Protein AF-A0A8T3SIV2-F1 (afdb_monomer_lite)

Foldseek 3Di:
DDDDDDDDDDDDDDDDDDDDDDDDDDDDDDPPPDDDDDPDPDDDDQDFDDDPNDGDDDDPDDPPDPDDPPPPPDPWDKDWAWDDQPDDDDPQFDFQKDFPNRTWTWKWDQDPNWTWIWTDDRQWGFADDDFWTDTDPDMITIGTPDDKDWAKLLQLDDDPQFDFGTADPNRTFGWKWDDDDRMITIGTDDPSWGWYHDPTTTDTHSTITTIGD

Structure (mmCIF, N/CA/C/O backbone):
data_AF-A0A8T3SIV2-F1
#
_entry.id   AF-A0A8T3SIV2-F1
#
loop_
_atom_site.group_PDB
_atom_site.id
_atom_site.type_symbol
_atom_site.label_atom_id
_atom_site.label_alt_id
_atom_site.label_comp_id
_atom_site.label_asym_id
_atom_site.label_entity_id
_atom_site.label_seq_id
_atom_site.pdbx_PDB_ins_code
_atom_site.Cartn_x
_atom_site.Cartn_y
_atom_site.Cartn_z
_atom_site.occupancy
_atom_site.B_iso_or_equiv
_atom_site.auth_seq_id
_atom_site.auth_comp_id
_atom_site.auth_asym_id
_atom_site.auth_atom_id
_atom_site.pdbx_PDB_model_num
ATOM 1 N N . MET A 1 1 ? 14.801 17.550 -37.708 1.00 37.19 1 MET A N 1
ATOM 2 C CA . MET A 1 1 ? 15.909 17.622 -36.732 1.00 37.19 1 MET A CA 1
ATOM 3 C C . MET A 1 1 ? 15.519 18.621 -35.653 1.00 37.19 1 MET A C 1
ATOM 5 O O . MET A 1 1 ? 14.834 19.580 -35.973 1.00 37.19 1 MET A O 1
ATOM 9 N N . HIS A 1 2 ? 15.860 18.291 -34.407 1.00 37.81 2 HIS A N 1
ATOM 10 C CA . HIS A 1 2 ? 15.595 18.961 -33.122 1.00 37.81 2 HIS A CA 1
ATOM 11 C C . HIS A 1 2 ? 15.639 20.511 -33.151 1.00 37.81 2 HIS A C 1
ATOM 13 O O . HIS A 1 2 ? 16.340 21.070 -33.978 1.00 37.81 2 HIS A O 1
ATOM 19 N N . HIS A 1 3 ? 14.965 21.301 -32.309 1.00 37.41 3 HIS A N 1
ATOM 20 C CA . HIS A 1 3 ? 14.684 21.194 -30.873 1.00 37.41 3 HIS A CA 1
ATOM 21 C C . HIS A 1 3 ? 13.511 22.131 -30.509 1.00 37.41 3 HIS A C 1
ATOM 23 O O . HIS A 1 3 ? 13.509 23.293 -30.905 1.00 37.41 3 HIS A O 1
ATOM 29 N N . ILE A 1 4 ? 12.568 21.660 -29.688 1.00 42.47 4 ILE A N 1
ATOM 30 C CA . ILE A 1 4 ? 11.616 22.508 -28.952 1.00 42.47 4 ILE A CA 1
ATOM 31 C C . ILE A 1 4 ? 12.249 22.781 -27.585 1.00 42.47 4 ILE A C 1
ATOM 33 O O . ILE A 1 4 ? 12.480 21.838 -26.825 1.00 42.47 4 ILE A O 1
ATOM 37 N N . ASN A 1 5 ? 12.550 24.047 -27.281 1.00 44.59 5 ASN A N 1
ATOM 38 C CA . ASN A 1 5 ? 13.044 24.458 -25.970 1.00 44.59 5 ASN A CA 1
ATOM 39 C C . ASN A 1 5 ? 11.916 25.020 -25.104 1.00 44.59 5 ASN A C 1
ATOM 41 O O . ASN A 1 5 ? 11.138 25.883 -25.503 1.00 44.59 5 ASN A O 1
ATOM 45 N N . LYS A 1 6 ? 11.876 24.456 -23.900 1.00 41.38 6 LYS A N 1
ATOM 46 C CA . LYS A 1 6 ? 10.998 24.714 -22.766 1.00 41.38 6 LYS A CA 1
ATOM 47 C C . LYS A 1 6 ? 11.157 26.152 -22.267 1.00 41.38 6 LYS A C 1
ATOM 49 O O . LYS A 1 6 ? 12.278 26.557 -21.987 1.00 41.38 6 LYS A O 1
ATOM 54 N N . LEU A 1 7 ? 10.053 26.846 -22.002 1.00 34.22 7 LEU A N 1
ATOM 55 C CA . LEU A 1 7 ? 10.015 27.903 -20.991 1.00 34.22 7 LEU A CA 1
ATOM 56 C C . LEU A 1 7 ? 8.719 27.762 -20.184 1.00 34.22 7 LEU A C 1
ATOM 58 O O . LEU A 1 7 ? 7.637 28.119 -20.638 1.00 34.22 7 LEU A O 1
ATOM 62 N N . ALA A 1 8 ? 8.844 27.190 -18.988 1.00 36.25 8 ALA A N 1
ATOM 63 C CA . ALA A 1 8 ? 7.830 27.262 -17.950 1.00 36.25 8 ALA A CA 1
ATOM 64 C C . ALA A 1 8 ? 8.108 28.530 -17.129 1.00 36.25 8 ALA A C 1
ATOM 66 O O . ALA A 1 8 ? 9.144 28.622 -16.472 1.00 36.25 8 ALA A O 1
ATOM 67 N N . LEU A 1 9 ? 7.208 29.513 -17.192 1.00 35.75 9 LEU A N 1
ATOM 68 C CA . LEU A 1 9 ? 7.196 30.637 -16.259 1.00 35.75 9 LEU A CA 1
ATOM 69 C C . LEU A 1 9 ? 6.553 30.169 -14.947 1.00 35.75 9 LEU A C 1
ATOM 71 O O . LEU A 1 9 ? 5.364 29.860 -14.908 1.00 35.75 9 LEU A O 1
ATOM 75 N N . ALA A 1 10 ? 7.340 30.134 -13.873 1.00 35.59 10 ALA A N 1
ATOM 76 C CA . ALA A 1 10 ? 6.836 30.030 -12.511 1.00 35.59 10 ALA A CA 1
ATOM 77 C C . ALA A 1 10 ? 6.479 31.437 -12.007 1.00 35.59 10 ALA A C 1
ATOM 79 O O . ALA A 1 10 ? 7.349 32.295 -11.868 1.00 35.59 10 ALA A O 1
ATOM 80 N N . I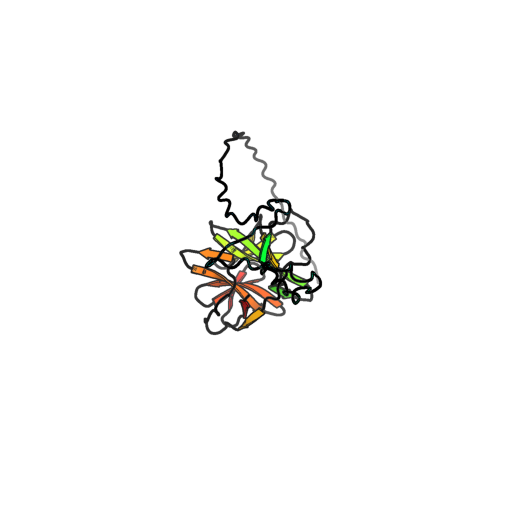LE A 1 11 ? 5.194 31.675 -11.752 1.00 41.06 11 ILE A N 1
ATOM 81 C CA . ILE A 1 11 ? 4.696 32.881 -11.087 1.00 41.06 11 ILE A CA 1
ATOM 82 C C . ILE A 1 11 ? 4.789 32.634 -9.577 1.00 41.06 11 ILE A C 1
ATOM 84 O O . ILE A 1 11 ? 4.090 31.779 -9.037 1.00 41.06 11 ILE A O 1
ATOM 88 N N . PHE A 1 12 ? 5.672 33.370 -8.900 1.00 34.97 12 PHE A N 1
ATOM 89 C CA . PHE A 1 12 ? 5.709 33.456 -7.442 1.00 34.97 12 PHE A CA 1
ATOM 90 C C . PHE A 1 12 ? 4.624 34.431 -6.975 1.00 34.97 12 PHE A C 1
ATOM 92 O O . PHE A 1 12 ? 4.724 35.636 -7.196 1.00 34.97 12 PHE A O 1
ATOM 99 N N . SER A 1 13 ? 3.593 33.914 -6.313 1.00 41.00 13 SER A N 1
ATOM 100 C CA . SER A 1 13 ? 2.609 34.716 -5.585 1.00 41.00 13 SER A CA 1
ATOM 101 C C . SER A 1 13 ? 2.948 34.666 -4.095 1.00 41.00 13 SER A C 1
ATOM 103 O O . SER A 1 13 ? 2.653 33.683 -3.419 1.00 41.00 13 SER A O 1
ATOM 105 N N . LEU A 1 14 ? 3.592 35.718 -3.585 1.00 35.41 14 LEU A N 1
ATOM 106 C CA . LEU A 1 14 ? 3.643 36.004 -2.153 1.00 35.41 14 LEU A CA 1
ATOM 107 C C . LEU A 1 14 ? 2.315 36.640 -1.739 1.00 35.41 14 LEU A C 1
ATOM 109 O O . LEU A 1 14 ? 1.996 37.728 -2.206 1.00 35.41 14 LEU A O 1
ATOM 113 N N . PHE A 1 15 ? 1.599 36.011 -0.811 1.00 37.47 15 PHE A N 1
ATOM 114 C CA . PHE A 1 15 ? 0.742 36.720 0.134 1.00 37.47 15 PHE A CA 1
ATOM 115 C C . PHE A 1 15 ? 0.895 36.077 1.512 1.00 37.47 15 PHE A C 1
ATOM 117 O O . PHE A 1 15 ? 0.713 34.875 1.691 1.00 37.47 15 PHE A O 1
ATOM 124 N N . ALA A 1 16 ? 1.304 36.913 2.462 1.00 35.62 16 ALA A N 1
ATOM 125 C CA . ALA A 1 16 ? 1.382 36.621 3.881 1.00 35.62 16 ALA A CA 1
ATOM 126 C C . ALA A 1 16 ? -0.017 36.479 4.487 1.00 35.62 16 ALA A C 1
ATOM 128 O O . ALA A 1 16 ? -0.946 37.107 3.993 1.00 35.62 16 ALA A O 1
ATOM 129 N N . LEU A 1 17 ? -0.123 35.766 5.612 1.00 37.38 17 LEU A N 1
ATOM 130 C CA . LEU A 1 17 ? -0.975 36.154 6.739 1.00 37.38 17 LEU A CA 1
ATOM 131 C C . LEU A 1 17 ? -0.474 35.469 8.020 1.00 37.38 17 LEU A C 1
ATOM 133 O O . LEU A 1 17 ? -0.439 34.246 8.133 1.00 37.38 17 LEU A O 1
ATOM 137 N N . ASN A 1 18 ? -0.084 36.309 8.978 1.00 34.12 18 ASN A N 1
ATOM 138 C CA . ASN A 1 18 ? 0.064 35.979 10.389 1.00 34.12 18 ASN A CA 1
ATOM 139 C C . ASN A 1 18 ? -1.290 35.557 10.962 1.00 34.12 18 ASN A C 1
ATOM 141 O O . ASN A 1 18 ? -2.249 36.305 10.810 1.00 34.12 18 ASN A O 1
ATOM 145 N N . THR A 1 19 ? -1.339 34.463 11.722 1.00 40.91 19 THR A N 1
ATOM 146 C CA . THR A 1 19 ? -2.178 34.382 12.929 1.00 40.91 19 THR A CA 1
ATOM 147 C C . THR A 1 19 ? -1.524 33.449 13.948 1.00 40.91 19 THR A C 1
ATOM 149 O O . THR A 1 19 ? -1.291 32.270 13.701 1.00 40.91 19 THR A O 1
ATOM 152 N N . SER A 1 20 ? -1.197 34.022 15.100 1.00 38.12 20 SER A N 1
ATOM 153 C CA . SER A 1 20 ? -0.897 33.344 16.356 1.00 38.12 20 SER A CA 1
ATOM 154 C C . SER A 1 20 ? -2.173 32.734 16.932 1.00 38.12 20 SER A C 1
ATOM 156 O O . SER A 1 20 ? -3.150 33.467 17.078 1.00 38.12 20 SER A O 1
ATOM 158 N N . PHE A 1 21 ? -2.156 31.464 17.343 1.00 37.25 21 PHE A N 1
ATOM 159 C CA . PHE A 1 21 ? -3.159 30.936 18.269 1.00 37.25 21 PHE A CA 1
ATOM 160 C C . PHE A 1 21 ? -2.544 29.989 19.298 1.00 37.25 21 PHE A C 1
ATOM 162 O O . PHE A 1 21 ? -1.629 29.223 19.011 1.00 37.25 21 PHE A O 1
ATOM 169 N N . ALA A 1 22 ? -3.056 30.166 20.511 1.00 35.81 22 ALA A N 1
ATOM 170 C CA . ALA A 1 22 ? -2.587 29.690 21.795 1.00 35.81 22 ALA A CA 1
ATOM 171 C C . ALA A 1 22 ? -2.633 28.169 21.982 1.00 35.81 22 ALA A C 1
ATOM 173 O O . ALA A 1 22 ? -3.496 27.475 21.441 1.00 35.81 22 ALA A O 1
ATOM 174 N N . ASP A 1 23 ? -1.736 27.717 22.860 1.00 34.09 23 ASP A N 1
ATOM 175 C CA . ASP A 1 23 ? -1.824 26.473 23.614 1.00 34.09 23 ASP A CA 1
ATOM 176 C C . ASP A 1 23 ? -3.220 26.288 24.214 1.00 34.09 23 ASP A C 1
ATOM 178 O O . ASP A 1 23 ? -3.712 27.137 24.954 1.00 34.09 23 ASP A O 1
ATOM 182 N N . ASN A 1 24 ? -3.824 25.131 23.954 1.00 34.56 24 ASN A N 1
ATOM 183 C CA . ASN A 1 24 ? -4.833 24.556 24.829 1.00 34.56 24 ASN A CA 1
ATOM 184 C C . ASN A 1 24 ? -4.572 23.057 24.930 1.00 34.56 24 ASN A C 1
ATOM 186 O O . ASN A 1 24 ? -4.698 22.309 23.959 1.00 34.56 24 ASN A O 1
ATOM 190 N N . GLY A 1 25 ? -4.160 22.646 26.129 1.00 31.41 25 GLY A N 1
ATOM 191 C CA . GLY A 1 25 ? -3.886 21.264 26.474 1.00 31.41 25 GLY A CA 1
ATOM 192 C C . GLY A 1 25 ? -5.126 20.397 26.309 1.00 31.41 25 GLY A C 1
ATOM 193 O O . GLY A 1 25 ? -6.181 20.675 26.877 1.00 31.41 25 GLY A O 1
ATOM 194 N N . TYR A 1 26 ? -4.972 19.310 25.558 1.00 27.92 26 TYR A N 1
ATOM 195 C CA . TYR A 1 26 ? -5.924 18.212 25.548 1.00 27.92 26 TYR A CA 1
ATOM 196 C C . TYR A 1 26 ? -5.332 17.064 26.363 1.00 27.92 26 TYR A C 1
ATOM 198 O O . TYR A 1 26 ? -4.371 16.409 25.962 1.00 27.92 26 TYR A O 1
ATOM 206 N N . SER A 1 27 ? -5.898 16.872 27.552 1.00 30.86 27 SER A N 1
ATOM 207 C CA . SER A 1 27 ? -5.681 15.711 28.407 1.00 30.86 27 SER A CA 1
ATOM 208 C C . SER A 1 27 ? -6.233 14.471 27.701 1.00 30.86 27 SER A C 1
ATOM 210 O O . SER A 1 27 ? -7.445 14.331 27.548 1.00 30.86 27 SER A O 1
ATOM 212 N N . SER A 1 28 ? -5.356 13.577 27.240 1.00 35.16 28 SER A N 1
ATOM 213 C CA . SER A 1 28 ? -5.747 12.226 26.840 1.00 35.16 28 SER A CA 1
ATOM 214 C C . SER A 1 28 ? -5.528 11.286 28.020 1.00 35.16 28 SER A C 1
ATOM 216 O O . SER A 1 28 ? -4.391 11.007 28.409 1.00 35.16 28 SER A O 1
ATOM 218 N N . SER A 1 29 ? -6.635 10.811 28.579 1.00 34.47 29 SER A N 1
ATOM 219 C CA . SER A 1 29 ? -6.698 9.752 29.575 1.00 34.47 29 SER A CA 1
ATOM 220 C C . SER A 1 29 ? -5.917 8.521 29.110 1.00 34.47 29 SER A C 1
ATOM 222 O O . SER A 1 29 ? -6.198 7.912 28.078 1.00 34.47 29 SER A O 1
ATOM 224 N N . GLN A 1 30 ? -4.912 8.156 29.901 1.00 27.95 30 GLN A N 1
ATOM 225 C CA . GLN A 1 30 ? -4.213 6.889 29.780 1.00 27.95 30 GLN A CA 1
ATOM 226 C C . GLN A 1 30 ? -5.158 5.773 30.236 1.00 27.95 30 GLN A C 1
ATOM 228 O O . GLN A 1 30 ? -5.420 5.620 31.426 1.00 27.95 30 GLN A O 1
ATOM 233 N N . ALA A 1 31 ? -5.661 4.975 29.298 1.00 30.33 31 ALA A N 1
ATOM 234 C CA . ALA A 1 31 ? -6.111 3.627 29.614 1.00 30.33 31 ALA A CA 1
ATOM 235 C C . ALA A 1 31 ? -4.855 2.749 29.715 1.00 30.33 31 ALA A C 1
ATOM 237 O O . ALA A 1 31 ? -4.334 2.260 28.712 1.00 30.33 31 ALA A O 1
ATOM 238 N N . GLN A 1 32 ? -4.315 2.635 30.929 1.00 28.42 32 GLN A N 1
ATOM 239 C CA . GLN A 1 32 ? -3.313 1.632 31.264 1.00 28.42 32 GLN A CA 1
ATOM 240 C C . GLN A 1 32 ? -4.026 0.281 31.375 1.00 28.42 32 GLN A C 1
ATOM 242 O O . GLN A 1 32 ? -4.701 0.015 32.365 1.00 28.42 32 GLN A O 1
ATOM 247 N N . ASP A 1 33 ? -3.891 -0.559 30.350 1.00 26.41 33 ASP A N 1
ATOM 248 C CA . ASP A 1 33 ? -4.168 -1.987 30.482 1.00 26.41 33 ASP A CA 1
ATOM 249 C C . ASP A 1 33 ? -3.005 -2.618 31.258 1.00 26.41 33 ASP A C 1
ATOM 251 O O . ASP A 1 33 ? -1.840 -2.600 30.847 1.00 26.41 33 ASP A O 1
ATOM 255 N N . SER A 1 34 ? -3.327 -3.039 32.472 1.00 32.41 34 SER A N 1
ATOM 256 C CA . SER A 1 34 ? -2.413 -3.456 33.519 1.00 32.41 34 SER A CA 1
ATOM 257 C C . SER A 1 34 ? -2.011 -4.919 33.351 1.00 32.41 34 SER A C 1
ATOM 259 O O . SER A 1 34 ? -2.751 -5.819 33.739 1.00 32.41 34 SER A O 1
ATOM 261 N N . THR A 1 35 ? -0.782 -5.168 32.906 1.00 33.12 35 THR A N 1
ATOM 262 C CA . THR A 1 35 ? -0.067 -6.417 33.220 1.00 33.12 35 THR A CA 1
ATOM 263 C C . THR A 1 35 ? 1.362 -6.104 33.658 1.00 33.12 35 THR A C 1
ATOM 265 O O . THR A 1 35 ? 2.334 -6.499 33.017 1.00 33.12 35 THR A O 1
ATOM 268 N N . ALA A 1 36 ? 1.500 -5.353 34.752 1.00 30.34 36 ALA A N 1
ATOM 269 C CA . ALA A 1 36 ? 2.750 -5.273 35.497 1.00 30.34 36 ALA A CA 1
ATOM 270 C C . ALA A 1 36 ? 2.701 -6.323 36.613 1.00 30.34 36 ALA A C 1
ATOM 272 O O . ALA A 1 36 ? 2.032 -6.148 37.629 1.00 30.34 36 ALA A O 1
ATOM 273 N N . VAL A 1 37 ? 3.387 -7.445 36.395 1.00 36.88 37 VAL A N 1
ATOM 274 C CA . VAL A 1 37 ? 3.660 -8.440 37.436 1.00 36.88 37 VAL A CA 1
ATOM 275 C C . VAL A 1 37 ? 4.607 -7.787 38.442 1.00 36.88 37 VAL A C 1
ATOM 277 O O . VAL A 1 37 ? 5.778 -7.555 38.147 1.00 36.88 37 VAL A O 1
ATOM 280 N N . GLY A 1 38 ? 4.081 -7.430 39.614 1.00 27.88 38 GLY A N 1
ATOM 281 C CA . GLY A 1 38 ? 4.876 -6.940 40.733 1.00 27.88 38 GLY A CA 1
ATOM 282 C C . GLY A 1 38 ? 5.737 -8.065 41.302 1.00 27.88 38 GLY A C 1
ATOM 283 O O . GLY A 1 38 ? 5.217 -9.072 41.779 1.00 27.88 38 GLY A O 1
ATOM 284 N N . TYR A 1 39 ? 7.057 -7.892 41.276 1.00 27.58 39 TYR A N 1
ATOM 285 C CA . TYR A 1 39 ? 7.968 -8.735 42.042 1.00 27.58 39 TYR A CA 1
ATOM 286 C C . TYR A 1 39 ? 7.896 -8.313 43.512 1.00 27.58 39 TYR A C 1
ATOM 288 O O . TYR A 1 39 ? 8.560 -7.371 43.938 1.00 27.58 39 TYR A O 1
ATOM 296 N N . TYR A 1 40 ? 7.065 -9.000 44.296 1.00 29.72 40 TYR A N 1
ATOM 297 C CA . TYR A 1 40 ? 7.182 -8.963 45.749 1.00 29.72 40 TYR A CA 1
ATOM 298 C C . TYR A 1 40 ? 8.390 -9.805 46.158 1.00 29.72 40 TYR A C 1
ATOM 300 O O . TYR A 1 40 ? 8.353 -11.033 46.108 1.00 29.72 40 TYR A O 1
ATOM 308 N N . SER A 1 41 ? 9.451 -9.148 46.610 1.00 39.97 41 SER A N 1
ATOM 309 C CA . SER A 1 41 ? 10.500 -9.792 47.395 1.00 39.97 41 SER A CA 1
ATOM 310 C C . SER A 1 41 ? 9.903 -10.200 48.747 1.00 39.97 41 SER A C 1
ATOM 312 O O . SER A 1 41 ? 9.728 -9.361 49.629 1.00 39.97 41 SER A O 1
ATOM 314 N N . ARG A 1 42 ? 9.552 -11.479 48.923 1.00 36.84 42 ARG A N 1
ATOM 315 C CA . ARG A 1 42 ? 9.232 -12.054 50.239 1.00 36.84 42 ARG A CA 1
ATOM 316 C C . ARG A 1 42 ? 10.294 -13.082 50.600 1.00 36.84 42 ARG A C 1
ATOM 318 O O . ARG A 1 42 ? 10.479 -14.063 49.891 1.00 36.84 42 ARG A O 1
ATOM 325 N N . GLY A 1 43 ? 10.998 -12.803 51.695 1.00 35.03 43 GLY A N 1
ATOM 326 C CA . GLY A 1 43 ? 11.987 -13.694 52.283 1.00 35.03 43 GLY A CA 1
ATOM 327 C C . GLY A 1 43 ? 11.387 -15.038 52.693 1.00 35.03 43 GLY A C 1
ATOM 328 O O . GLY A 1 43 ? 10.198 -15.141 53.001 1.00 35.03 43 GLY A O 1
ATOM 329 N N . SER A 1 44 ? 12.241 -16.058 52.683 1.00 40.34 44 SER A N 1
ATOM 330 C CA . SER A 1 44 ? 11.934 -17.418 53.106 1.00 40.34 44 SER A CA 1
ATOM 331 C C . SER A 1 44 ? 11.435 -17.451 54.548 1.00 40.34 44 SER A C 1
ATOM 333 O O . SER A 1 44 ? 12.213 -17.308 55.488 1.00 40.34 44 SER A O 1
ATOM 335 N N . SER A 1 45 ? 10.145 -17.709 54.730 1.00 38.44 45 SER A N 1
ATOM 336 C CA . SER A 1 45 ? 9.638 -18.339 55.942 1.00 38.44 45 SER A CA 1
ATOM 337 C C . SER A 1 45 ? 9.026 -19.680 55.553 1.00 38.44 45 SER A C 1
ATOM 339 O O . SER A 1 45 ? 8.194 -19.767 54.650 1.00 38.44 45 SER A O 1
ATOM 341 N N . ASN A 1 46 ? 9.496 -20.746 56.201 1.00 40.78 46 ASN A N 1
ATOM 342 C CA . ASN A 1 46 ? 8.971 -22.095 56.022 1.00 40.78 46 ASN A CA 1
ATOM 343 C C . ASN A 1 46 ? 7.486 -22.095 56.402 1.00 40.78 46 ASN A C 1
ATOM 345 O O . ASN A 1 46 ? 7.145 -21.986 57.581 1.00 40.78 46 ASN A O 1
ATOM 349 N N . GLN A 1 47 ? 6.597 -22.202 55.415 1.00 43.38 47 GLN A N 1
ATOM 350 C CA . GLN A 1 47 ? 5.174 -22.379 55.675 1.00 43.38 47 GLN A CA 1
ATOM 351 C C . GLN A 1 47 ? 4.909 -23.855 55.961 1.00 43.38 47 GLN A C 1
ATOM 353 O O . GLN A 1 47 ? 5.074 -24.711 55.097 1.00 43.38 47 GLN A O 1
ATOM 358 N N . SER A 1 48 ? 4.516 -24.146 57.199 1.00 47.38 48 SER A N 1
ATOM 359 C CA . SER A 1 48 ? 3.974 -25.448 57.586 1.00 47.38 48 SER A CA 1
ATOM 360 C C . SER A 1 48 ? 2.456 -25.376 57.432 1.00 47.38 48 SER A C 1
ATOM 362 O O . SER A 1 48 ? 1.827 -24.551 58.090 1.00 47.38 48 SER A O 1
ATOM 364 N N . ALA A 1 49 ? 1.869 -26.202 56.567 1.00 48.97 49 ALA A N 1
ATOM 365 C CA . ALA A 1 49 ? 0.419 -26.336 56.446 1.00 48.97 49 ALA A CA 1
ATOM 366 C C . ALA A 1 49 ? -0.012 -27.701 56.996 1.00 48.97 49 ALA A C 1
ATOM 368 O O . ALA A 1 49 ? 0.497 -28.737 56.569 1.00 48.97 49 ALA A O 1
ATOM 369 N N . THR A 1 50 ? -0.939 -27.701 57.953 1.00 42.16 50 THR A N 1
ATOM 370 C CA . THR A 1 50 ? -1.511 -28.910 58.556 1.00 42.16 50 THR A CA 1
ATOM 371 C C . THR A 1 50 ? -2.799 -29.274 57.825 1.00 42.16 50 THR A C 1
ATOM 373 O O . THR A 1 50 ? -3.770 -28.523 57.875 1.00 42.16 50 THR A O 1
ATOM 376 N N . VAL A 1 51 ? -2.838 -30.443 57.183 1.00 47.59 51 VAL A N 1
ATOM 377 C CA . VAL A 1 51 ? -4.081 -31.050 56.683 1.00 47.59 51 VAL A CA 1
ATOM 378 C C . VAL A 1 51 ? -4.258 -32.381 57.411 1.00 47.59 51 VAL A C 1
ATOM 380 O O . VAL A 1 51 ? -3.377 -33.233 57.371 1.00 47.59 51 VAL A O 1
ATOM 383 N N . ASN A 1 52 ? -5.372 -32.534 58.133 1.00 43.34 52 ASN A N 1
ATOM 384 C CA . ASN A 1 52 ? -5.739 -33.737 58.898 1.00 43.34 52 ASN A CA 1
ATOM 385 C C . ASN A 1 52 ? -4.677 -34.238 59.898 1.00 43.34 52 ASN A C 1
ATOM 387 O O . ASN A 1 52 ? -4.394 -35.429 59.976 1.00 43.34 52 ASN A O 1
ATOM 391 N N . GLY A 1 53 ? -4.087 -33.330 60.683 1.00 52.72 53 GLY A N 1
ATOM 392 C CA . GLY A 1 53 ? -3.274 -33.704 61.850 1.00 52.72 53 GLY A CA 1
ATOM 393 C C . GLY A 1 53 ? -1.943 -34.403 61.549 1.00 52.72 53 GLY A C 1
ATOM 394 O O . GLY A 1 53 ? -1.284 -34.852 62.482 1.00 52.72 53 GLY A O 1
ATOM 395 N N . GLN A 1 54 ? -1.512 -34.471 60.286 1.00 41.56 54 GLN A N 1
ATOM 396 C CA . GLN A 1 54 ? -0.192 -34.976 59.915 1.00 41.56 54 GLN A CA 1
ATOM 397 C C . GLN A 1 54 ? 0.686 -33.834 59.398 1.00 41.56 54 GLN A C 1
ATOM 399 O O . GLN A 1 54 ? 0.324 -33.109 58.472 1.00 41.56 54 GLN A O 1
ATOM 404 N N . GLN A 1 55 ? 1.850 -33.659 60.023 1.00 41.16 55 GLN A N 1
ATOM 405 C CA . GLN A 1 55 ? 2.844 -32.664 59.636 1.00 41.16 55 GLN A CA 1
ATOM 406 C C . GLN A 1 55 ? 3.613 -33.199 58.417 1.00 41.16 55 GLN A C 1
ATOM 408 O O . GLN A 1 55 ? 4.523 -34.009 58.563 1.00 41.16 55 GLN A O 1
ATOM 413 N N . GLN A 1 56 ? 3.218 -32.800 57.205 1.00 44.84 56 GLN A N 1
ATOM 414 C CA . GLN A 1 56 ? 3.958 -33.138 55.986 1.00 44.84 56 GLN A CA 1
ATOM 415 C C . GLN A 1 56 ? 5.012 -32.065 55.705 1.00 44.84 56 GLN A C 1
ATOM 417 O O . GLN A 1 56 ? 4.700 -30.888 55.522 1.00 44.84 56 GLN A O 1
ATOM 422 N N . THR A 1 57 ? 6.280 -32.469 55.694 1.00 43.88 57 THR A N 1
ATOM 423 C CA . THR A 1 57 ? 7.402 -31.620 55.295 1.00 43.88 57 THR A CA 1
ATOM 424 C C . THR A 1 57 ? 7.491 -31.592 53.769 1.00 43.88 57 THR A C 1
ATOM 426 O O . THR A 1 57 ? 7.792 -32.595 53.127 1.00 43.88 57 THR A O 1
ATOM 429 N N . PHE A 1 58 ? 7.234 -30.435 53.159 1.00 53.19 58 PHE A N 1
ATOM 430 C CA . PHE A 1 58 ? 7.481 -30.240 51.730 1.00 53.19 58 PHE A CA 1
ATOM 431 C C . PHE A 1 58 ? 8.977 -29.990 51.525 1.00 53.19 58 PHE A C 1
ATOM 433 O O . PHE A 1 58 ? 9.478 -28.898 51.791 1.00 53.19 58 PHE A O 1
ATOM 440 N N . SER A 1 59 ? 9.718 -31.013 51.095 1.00 50.94 59 SER A N 1
ATOM 441 C CA . SER A 1 59 ? 11.102 -30.828 50.655 1.00 50.94 59 SER A CA 1
ATOM 442 C C . SER A 1 59 ? 11.120 -29.914 49.429 1.00 50.94 59 SER A C 1
ATOM 444 O O . SER A 1 59 ? 10.426 -30.178 48.447 1.00 50.94 59 SER A O 1
ATOM 446 N N . ALA A 1 60 ? 11.906 -28.837 49.485 1.00 53.91 60 ALA A N 1
ATOM 447 C CA . ALA A 1 60 ? 12.135 -27.960 48.344 1.00 53.91 60 ALA A CA 1
ATOM 448 C C . ALA A 1 60 ? 12.616 -28.797 47.147 1.00 53.91 60 ALA A C 1
ATOM 450 O O . ALA A 1 60 ? 13.612 -29.515 47.244 1.00 53.91 60 ALA A O 1
ATOM 451 N N . MET A 1 61 ? 11.889 -28.734 46.028 1.00 53.97 61 MET A N 1
ATOM 452 C CA . MET A 1 61 ? 12.320 -29.377 44.791 1.00 53.97 61 MET A CA 1
ATOM 453 C C . MET A 1 61 ? 13.668 -28.787 44.361 1.00 53.97 61 MET A C 1
ATOM 455 O O . MET A 1 61 ? 13.853 -27.571 44.332 1.00 53.97 61 MET A O 1
ATOM 459 N N . ASN A 1 62 ? 14.610 -29.679 44.058 1.00 50.94 62 ASN A N 1
ATOM 460 C CA . ASN A 1 62 ? 15.966 -29.374 43.620 1.00 50.94 62 ASN A CA 1
ATOM 461 C C . ASN A 1 62 ? 15.954 -28.401 42.421 1.00 50.94 62 ASN A C 1
ATOM 463 O O . ASN A 1 62 ? 15.252 -28.633 41.437 1.00 50.94 62 ASN A O 1
ATOM 467 N N . SER A 1 63 ? 16.749 -27.332 42.486 1.00 54.06 63 SER A N 1
ATOM 468 C CA . SER A 1 63 ? 16.736 -26.178 41.571 1.00 54.06 63 SER A CA 1
ATOM 469 C C . SER A 1 63 ? 17.296 -26.441 40.164 1.00 54.06 63 SER A C 1
ATOM 471 O O . SER A 1 63 ? 17.614 -25.496 39.449 1.00 54.06 63 SER A O 1
ATOM 473 N N . ASN A 1 64 ? 17.443 -27.701 39.751 1.00 50.25 64 ASN A N 1
ATOM 474 C CA . ASN A 1 64 ? 18.129 -28.072 38.508 1.00 50.25 64 ASN A CA 1
ATOM 475 C C . ASN A 1 64 ? 17.191 -28.435 37.349 1.00 50.25 64 ASN A C 1
ATOM 477 O O . ASN A 1 64 ? 17.649 -28.937 36.326 1.00 50.25 64 ASN A O 1
ATOM 481 N N . TYR A 1 65 ? 15.891 -28.154 37.464 1.00 46.44 65 TYR A N 1
ATOM 482 C CA . TYR A 1 65 ? 14.987 -28.240 36.320 1.00 46.44 65 TYR A CA 1
ATOM 483 C C . TYR A 1 65 ? 14.907 -26.872 35.638 1.00 46.44 65 TYR A C 1
ATOM 485 O O . TYR A 1 65 ? 14.081 -26.030 35.989 1.00 46.44 65 TYR A O 1
ATOM 493 N N . ALA A 1 66 ? 15.795 -26.632 34.669 1.00 54.34 66 ALA A N 1
ATOM 494 C CA . ALA A 1 66 ? 15.574 -25.553 33.716 1.00 54.34 66 ALA A CA 1
ATOM 495 C C . ALA A 1 66 ? 14.265 -25.877 32.971 1.00 54.34 66 ALA A C 1
ATOM 497 O O . ALA A 1 66 ? 14.170 -26.958 32.379 1.00 54.34 66 ALA A O 1
ATOM 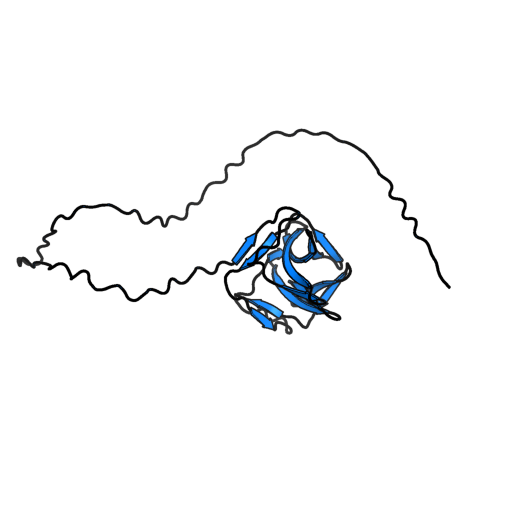498 N N . PRO A 1 67 ? 13.232 -25.017 33.029 1.00 53.22 67 PRO A N 1
ATOM 499 C CA . PRO A 1 67 ? 11.994 -25.283 32.314 1.00 53.22 67 PRO A CA 1
ATOM 500 C C . PRO A 1 67 ? 12.309 -25.439 30.820 1.00 53.22 67 PRO A C 1
ATOM 502 O O . PRO A 1 67 ? 13.213 -24.757 30.322 1.00 53.22 67 PRO A O 1
ATOM 505 N N . PRO A 1 68 ? 11.594 -26.321 30.093 1.00 55.38 68 PRO A N 1
ATOM 506 C CA . PRO A 1 68 ? 11.769 -26.443 28.652 1.00 55.38 68 PRO A CA 1
ATOM 507 C C . PRO A 1 68 ? 11.658 -25.044 28.059 1.00 55.38 68 PRO A C 1
ATOM 509 O O . PRO A 1 68 ? 10.730 -24.318 28.416 1.00 55.38 68 PRO A O 1
ATOM 512 N N . HIS A 1 69 ? 12.627 -24.651 27.226 1.00 51.47 69 HIS A N 1
ATOM 513 C CA . HIS A 1 69 ? 12.651 -23.345 26.578 1.00 51.47 69 HIS A CA 1
ATOM 514 C C . HIS A 1 69 ? 11.266 -23.048 26.004 1.00 51.47 69 HIS A C 1
ATOM 516 O O . HIS A 1 69 ? 10.891 -23.561 24.948 1.00 51.47 69 HIS A O 1
ATOM 522 N N . VAL A 1 70 ? 10.494 -22.225 26.715 1.00 52.12 70 VAL A N 1
ATOM 523 C CA . VAL A 1 70 ? 9.282 -21.634 26.177 1.00 52.12 70 VAL A CA 1
ATOM 524 C C . VAL A 1 70 ? 9.799 -20.789 25.031 1.00 52.12 70 VAL A C 1
ATOM 526 O O . VAL A 1 70 ? 10.434 -19.758 25.253 1.00 52.12 70 VAL A O 1
ATOM 529 N N . THR A 1 71 ? 9.615 -21.266 23.803 1.00 49.75 71 THR A N 1
ATOM 530 C CA . THR A 1 71 ? 9.814 -20.447 22.616 1.00 49.75 71 THR A CA 1
ATOM 531 C C . THR A 1 71 ? 8.893 -19.254 22.802 1.00 49.75 71 THR A C 1
ATOM 533 O O . THR A 1 71 ? 7.672 -19.368 22.684 1.00 49.75 71 THR A O 1
ATOM 536 N N . GLN A 1 72 ? 9.462 -18.122 23.223 1.00 50.16 72 GLN A N 1
ATOM 537 C CA . GLN A 1 72 ? 8.707 -16.895 23.394 1.00 50.16 72 GLN A CA 1
ATOM 538 C C . GLN A 1 72 ? 8.068 -16.615 22.042 1.00 50.16 72 GLN A C 1
ATOM 540 O O . GLN A 1 72 ? 8.763 -16.318 21.070 1.00 50.16 72 GLN A O 1
ATOM 545 N N . ARG A 1 73 ? 6.743 -16.763 21.943 1.00 53.91 73 ARG A N 1
ATOM 546 C CA . ARG A 1 73 ? 6.036 -16.315 20.751 1.00 53.91 73 ARG A CA 1
ATOM 547 C C . ARG A 1 73 ? 6.238 -14.812 20.702 1.00 53.91 73 ARG A C 1
ATOM 549 O O . ARG A 1 73 ? 5.609 -14.083 21.466 1.00 53.91 73 ARG A O 1
ATOM 556 N N . HIS A 1 74 ? 7.143 -14.355 19.844 1.00 54.22 74 HIS A N 1
ATOM 557 C CA . HIS A 1 74 ? 7.304 -12.933 19.606 1.00 54.22 74 HIS A CA 1
ATOM 558 C C . HIS A 1 74 ? 5.934 -12.395 19.175 1.00 54.22 74 HIS A C 1
ATOM 560 O O . HIS A 1 74 ? 5.355 -12.927 18.217 1.00 54.22 74 HIS A O 1
ATOM 566 N N . PRO A 1 75 ? 5.371 -11.394 19.876 1.00 62.62 75 PRO A N 1
ATOM 567 C CA . PRO A 1 75 ? 4.133 -10.779 19.436 1.00 62.62 75 PRO A CA 1
ATOM 568 C C . PRO A 1 75 ? 4.342 -10.284 18.009 1.00 62.62 75 PRO A C 1
ATOM 570 O O . PRO A 1 75 ? 5.385 -9.713 17.685 1.00 62.62 75 PRO A O 1
ATOM 573 N N . VAL A 1 76 ? 3.369 -10.557 17.138 1.00 67.69 76 VAL A N 1
ATOM 574 C CA . VAL A 1 76 ? 3.457 -10.128 15.744 1.00 67.69 76 VAL A CA 1
ATOM 575 C C . VAL A 1 76 ? 3.552 -8.608 15.715 1.00 67.69 76 VAL A C 1
ATOM 577 O O . VAL A 1 76 ? 2.601 -7.915 16.075 1.00 67.69 76 VAL A O 1
ATOM 580 N N . TYR A 1 77 ? 4.711 -8.108 15.305 1.00 89.00 77 TYR A N 1
ATOM 581 C CA . TYR A 1 77 ? 5.058 -6.703 15.296 1.00 89.00 77 TYR A CA 1
ATOM 582 C C . TYR A 1 77 ? 4.803 -6.138 13.905 1.00 89.00 77 TYR A C 1
ATOM 584 O O . TYR A 1 77 ? 5.696 -6.127 13.057 1.00 89.00 77 TYR A O 1
ATOM 592 N N . ILE A 1 78 ? 3.572 -5.680 13.691 1.00 94.69 78 ILE A N 1
ATOM 593 C CA . ILE A 1 78 ? 3.162 -4.905 12.519 1.00 94.69 78 ILE A CA 1
ATOM 594 C C . ILE A 1 78 ? 2.746 -3.529 13.023 1.00 94.69 78 ILE A C 1
ATOM 596 O O . ILE A 1 78 ? 1.884 -3.436 13.899 1.00 94.69 78 ILE A O 1
ATOM 600 N N . LYS A 1 79 ? 3.343 -2.461 12.490 1.00 96.25 79 LYS A N 1
ATOM 601 C CA . LYS A 1 79 ? 2.974 -1.092 12.869 1.00 96.25 79 LYS A CA 1
ATOM 602 C C . LYS A 1 79 ? 3.062 -0.118 11.707 1.00 96.25 79 LYS A C 1
ATOM 604 O O . LYS A 1 79 ? 3.839 -0.305 10.778 1.00 96.25 79 LYS A O 1
ATOM 609 N N . TRP A 1 80 ? 2.322 0.972 11.835 1.00 98.00 80 TRP A N 1
ATOM 610 C CA . TRP A 1 80 ? 2.477 2.156 11.002 1.00 98.00 80 TRP A CA 1
ATOM 611 C C . TRP A 1 80 ? 3.417 3.139 11.694 1.00 98.00 80 TRP A C 1
ATOM 613 O O . TRP A 1 80 ? 3.220 3.449 12.870 1.00 98.00 80 TRP A O 1
ATOM 623 N N . ALA A 1 81 ? 4.440 3.615 10.988 1.00 96.94 81 ALA A N 1
ATOM 624 C CA . ALA A 1 81 ? 5.408 4.571 11.518 1.00 96.94 81 ALA A CA 1
ATOM 625 C C . ALA A 1 81 ? 5.446 5.835 10.658 1.00 96.94 81 ALA A C 1
ATOM 627 O O . ALA A 1 81 ? 5.632 5.750 9.445 1.00 96.94 81 ALA A O 1
ATOM 628 N N . THR A 1 82 ? 5.292 7.000 11.285 1.00 96.62 82 THR A N 1
ATOM 629 C CA . THR A 1 82 ? 5.548 8.290 10.635 1.00 96.62 82 THR A CA 1
ATOM 630 C C . THR A 1 82 ? 7.051 8.447 10.432 1.00 96.62 82 THR A C 1
ATOM 632 O O . THR A 1 82 ? 7.816 8.262 11.380 1.00 96.62 82 THR A O 1
ATOM 635 N N . LEU A 1 83 ? 7.474 8.782 9.213 1.00 88.88 83 LE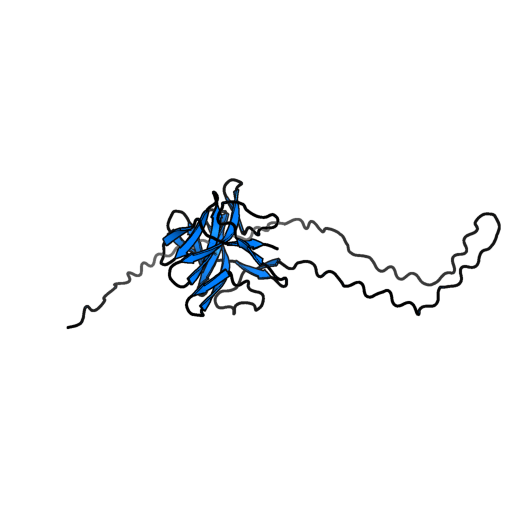U A N 1
ATOM 636 C CA . LEU A 1 83 ? 8.872 9.087 8.913 1.00 88.88 83 LEU A CA 1
ATOM 637 C C . LEU A 1 83 ? 9.054 10.605 8.792 1.00 88.88 83 LEU A C 1
ATOM 639 O O . LEU A 1 83 ? 8.250 11.248 8.113 1.00 88.88 83 LEU A O 1
ATOM 643 N N . PRO A 1 84 ? 10.093 11.193 9.410 1.00 84.88 84 PRO A N 1
ATOM 644 C CA . PRO A 1 84 ? 10.497 12.556 9.097 1.00 84.88 84 PRO A CA 1
ATOM 645 C C . PRO A 1 84 ? 10.910 12.677 7.627 1.00 84.88 84 PRO A C 1
ATOM 647 O O . PRO A 1 84 ? 11.427 11.725 7.031 1.00 84.88 84 PRO A O 1
ATOM 650 N N . THR A 1 85 ? 10.736 13.863 7.047 1.00 79.50 85 THR A N 1
ATOM 651 C CA . THR A 1 85 ? 11.189 14.160 5.683 1.00 79.50 85 THR A CA 1
ATOM 652 C C . THR A 1 85 ? 12.677 13.818 5.534 1.00 79.50 85 THR A C 1
ATOM 654 O O . THR A 1 85 ? 13.471 14.119 6.420 1.00 79.50 85 THR A O 1
ATOM 657 N N . HIS A 1 86 ? 13.051 13.170 4.427 1.00 81.25 86 HIS A N 1
ATOM 658 C CA . HIS A 1 86 ? 14.425 12.731 4.118 1.00 81.25 86 HIS A CA 1
ATOM 659 C C . HIS A 1 86 ? 15.042 11.683 5.062 1.00 81.25 86 HIS A C 1
ATOM 661 O O . HIS A 1 86 ? 16.232 11.395 4.947 1.00 81.25 86 HIS A O 1
ATOM 667 N N . SER A 1 87 ? 14.267 11.072 5.963 1.00 87.56 87 SER A N 1
ATOM 668 C CA . SER A 1 87 ? 14.780 9.948 6.755 1.00 87.56 87 SER A CA 1
ATOM 669 C C . SER A 1 87 ? 15.016 8.711 5.883 1.00 87.56 87 SER A C 1
ATOM 671 O O . SER A 1 87 ? 14.221 8.449 4.975 1.00 87.56 87 SER A O 1
ATOM 673 N N . PRO A 1 88 ? 16.065 7.915 6.164 1.00 93.00 88 PRO A N 1
ATOM 674 C CA . PRO A 1 88 ? 16.258 6.639 5.490 1.00 93.00 88 PRO A CA 1
ATOM 675 C C . PRO A 1 88 ? 15.073 5.707 5.763 1.00 93.00 88 PRO A C 1
ATOM 677 O O . PRO A 1 88 ? 14.479 5.724 6.846 1.00 93.00 88 PRO A O 1
ATOM 680 N N . ILE A 1 89 ? 14.742 4.867 4.782 1.00 95.19 89 ILE A N 1
ATOM 681 C CA . ILE A 1 89 ? 13.677 3.875 4.931 1.00 95.19 89 ILE A CA 1
ATOM 682 C C . ILE A 1 89 ? 14.120 2.812 5.949 1.00 95.19 89 ILE A C 1
ATOM 684 O O . ILE A 1 89 ? 15.193 2.228 5.778 1.00 95.19 89 ILE A O 1
ATOM 688 N N . PRO A 1 90 ? 13.332 2.536 7.008 1.00 95.31 90 PRO A N 1
ATOM 689 C CA . PRO A 1 90 ? 13.697 1.521 7.989 1.00 95.31 90 PRO A CA 1
ATOM 690 C C . PRO A 1 90 ? 13.836 0.130 7.348 1.00 95.31 90 PRO A C 1
ATOM 692 O O . PRO A 1 90 ? 12.991 -0.232 6.530 1.00 95.31 90 PRO A O 1
ATOM 695 N N . PRO A 1 91 ? 14.796 -0.712 7.779 1.00 95.31 91 PRO A N 1
ATOM 696 C CA . PRO A 1 91 ? 14.963 -2.068 7.241 1.00 95.31 91 PRO A CA 1
ATOM 697 C C . PRO A 1 91 ? 13.731 -2.974 7.387 1.00 95.31 91 PRO A C 1
ATOM 699 O O . PRO A 1 91 ? 13.611 -3.968 6.685 1.00 95.31 91 PRO A O 1
ATOM 702 N N . GLN A 1 92 ? 12.818 -2.654 8.312 1.00 96.44 92 GLN A N 1
ATOM 703 C CA . GLN A 1 92 ? 11.567 -3.396 8.508 1.00 96.44 92 GLN A CA 1
ATOM 704 C C . GLN A 1 92 ? 10.422 -2.929 7.595 1.00 96.44 92 GLN A C 1
ATOM 706 O O . GLN A 1 92 ? 9.294 -3.394 7.767 1.00 96.44 92 GLN A O 1
ATOM 711 N N . ALA A 1 93 ? 10.656 -1.965 6.701 1.00 97.56 93 ALA A N 1
ATOM 712 C CA . ALA A 1 93 ? 9.628 -1.465 5.800 1.00 97.56 93 ALA A CA 1
ATOM 713 C C . ALA A 1 93 ? 9.182 -2.557 4.827 1.00 97.56 93 ALA A C 1
ATOM 715 O O . ALA A 1 93 ? 9.998 -3.230 4.198 1.00 97.56 93 ALA A O 1
ATOM 716 N N . VAL A 1 94 ? 7.869 -2.730 4.708 1.00 98.38 94 VAL A N 1
ATOM 717 C CA . VAL A 1 94 ? 7.296 -3.777 3.864 1.00 98.38 94 VAL A CA 1
ATOM 718 C C . VAL A 1 94 ? 7.327 -3.328 2.407 1.00 98.38 94 VAL A C 1
ATOM 720 O O . VAL A 1 94 ? 6.755 -2.291 2.058 1.00 98.38 94 VAL A O 1
ATOM 723 N N . VAL A 1 95 ? 7.979 -4.124 1.560 1.00 98.38 95 VAL A N 1
ATOM 724 C CA . VAL A 1 95 ? 7.966 -3.948 0.104 1.00 98.38 95 VAL A CA 1
ATOM 725 C C . VAL A 1 95 ? 6.592 -4.360 -0.431 1.00 98.38 95 VAL A C 1
ATOM 727 O O . VAL A 1 95 ? 6.118 -5.471 -0.196 1.00 98.38 95 VAL A O 1
ATOM 730 N N . GLY A 1 96 ? 5.942 -3.418 -1.106 1.00 98.31 96 GLY A N 1
ATOM 731 C CA . GLY A 1 96 ? 4.626 -3.527 -1.732 1.00 98.31 96 GLY A CA 1
ATOM 732 C C . GLY A 1 96 ? 4.650 -3.864 -3.220 1.00 98.31 96 GLY A C 1
ATOM 733 O O . GLY A 1 96 ? 3.595 -4.020 -3.823 1.00 98.31 96 GLY A O 1
ATOM 734 N N . GLY A 1 97 ? 5.836 -3.890 -3.817 1.00 97.94 97 GLY A N 1
ATOM 735 C CA . GLY A 1 97 ? 6.040 -4.109 -5.238 1.00 97.94 97 GLY A CA 1
ATOM 736 C C . GLY A 1 97 ? 7.370 -3.521 -5.694 1.00 97.94 97 GLY A C 1
ATOM 737 O O . GLY A 1 97 ? 8.149 -3.018 -4.881 1.00 97.94 97 GLY A O 1
ATOM 738 N N . GLU A 1 98 ? 7.624 -3.581 -6.991 1.00 98.00 98 GLU A N 1
ATOM 739 C CA . GLU A 1 98 ? 8.857 -3.102 -7.601 1.00 98.00 98 GLU A CA 1
ATOM 740 C C . GLU A 1 98 ? 8.640 -2.729 -9.068 1.00 98.00 98 GLU A C 1
ATOM 742 O O . GLU A 1 98 ? 7.774 -3.286 -9.746 1.00 98.00 98 GLU A O 1
ATOM 747 N N . GLU A 1 99 ? 9.451 -1.800 -9.561 1.00 96.75 99 GLU A N 1
ATOM 748 C CA . GLU A 1 99 ? 9.575 -1.476 -10.982 1.00 96.75 99 GLU A CA 1
ATOM 749 C C . GLU A 1 99 ? 11.055 -1.240 -11.291 1.00 96.75 99 GLU A C 1
ATOM 751 O O . GLU A 1 99 ? 11.702 -0.437 -10.625 1.00 96.75 99 GLU A O 1
ATOM 756 N N . ALA A 1 100 ? 11.610 -1.939 -12.285 1.00 95.06 100 ALA A N 1
ATOM 757 C CA . ALA A 1 100 ? 13.005 -1.771 -12.717 1.00 95.06 100 ALA A CA 1
ATOM 758 C C . ALA A 1 100 ? 14.042 -1.806 -11.563 1.00 95.06 100 ALA A C 1
ATOM 760 O O . ALA A 1 100 ? 14.947 -0.975 -11.501 1.00 95.06 100 ALA A O 1
ATOM 761 N N . ASN A 1 101 ? 13.913 -2.778 -10.648 1.00 94.50 101 ASN A N 1
ATOM 762 C CA . ASN A 1 101 ? 14.725 -2.938 -9.426 1.00 94.50 101 ASN A CA 1
ATOM 763 C C . ASN A 1 101 ? 14.569 -1.818 -8.379 1.00 94.50 101 ASN A C 1
ATOM 765 O O . ASN A 1 101 ? 15.314 -1.782 -7.397 1.00 94.50 101 ASN A O 1
ATOM 769 N N . TYR A 1 102 ? 13.616 -0.904 -8.559 1.00 95.44 102 TYR A N 1
ATOM 770 C CA . TYR A 1 102 ? 13.251 0.082 -7.553 1.00 95.44 102 TYR A CA 1
ATOM 771 C C . TYR A 1 102 ? 12.103 -0.458 -6.686 1.00 95.44 102 TYR A C 1
ATOM 773 O O . TYR A 1 102 ? 10.999 -0.656 -7.205 1.00 95.44 102 TYR A O 1
ATOM 781 N N . PRO A 1 103 ? 12.316 -0.694 -5.377 1.00 97.69 103 PRO A N 1
ATOM 782 C CA . PRO A 1 103 ? 11.265 -1.190 -4.502 1.00 97.69 103 PRO A CA 1
ATOM 783 C C . PRO A 1 103 ? 10.280 -0.075 -4.141 1.00 97.69 103 PRO A C 1
ATOM 785 O O . PRO A 1 103 ? 10.664 1.013 -3.707 1.00 97.69 103 PRO A O 1
ATOM 788 N N . TYR A 1 104 ? 8.991 -0.383 -4.223 1.00 98.31 104 TYR A N 1
ATOM 789 C CA . TYR A 1 104 ? 7.938 0.452 -3.664 1.00 98.31 104 TYR A CA 1
ATOM 790 C C . TYR A 1 104 ? 7.564 -0.048 -2.279 1.00 98.31 104 TYR A C 1
ATOM 792 O O . TYR A 1 104 ? 7.087 -1.168 -2.124 1.00 98.31 104 TYR A O 1
ATOM 800 N N . TYR A 1 105 ? 7.731 0.790 -1.260 1.00 98.62 105 TYR A N 1
ATOM 801 C CA . TYR A 1 105 ? 7.298 0.460 0.097 1.00 98.62 105 TYR A CA 1
ATOM 802 C C . TYR A 1 105 ? 5.829 0.803 0.310 1.00 98.62 105 TYR A C 1
ATOM 804 O O . TYR A 1 105 ? 5.315 1.783 -0.237 1.00 98.62 105 TYR A O 1
ATOM 812 N N . ILE A 1 106 ? 5.161 0.018 1.152 1.00 98.75 106 ILE A N 1
ATOM 813 C CA . ILE A 1 106 ? 3.775 0.275 1.530 1.00 98.75 106 ILE A CA 1
ATOM 814 C C . ILE A 1 106 ? 3.732 1.479 2.461 1.00 98.75 106 ILE A C 1
ATOM 816 O O . ILE A 1 106 ? 4.296 1.469 3.560 1.00 98.75 106 ILE A O 1
ATOM 820 N N . CYS A 1 107 ? 2.988 2.491 2.043 1.00 98.75 107 CYS A N 1
ATOM 821 C CA . CYS A 1 107 ? 2.658 3.636 2.869 1.00 98.75 107 CYS A CA 1
ATOM 822 C C . CYS A 1 107 ? 1.144 3.771 3.026 1.00 98.75 107 CYS A C 1
ATOM 824 O O . CYS A 1 107 ? 0.366 3.144 2.305 1.00 98.75 107 CYS A O 1
ATOM 826 N N . ARG A 1 108 ? 0.725 4.610 3.970 1.00 98.81 108 ARG A N 1
ATOM 827 C CA . ARG A 1 108 ? -0.622 5.173 4.015 1.00 98.81 108 ARG A CA 1
ATOM 828 C C . ARG A 1 108 ? -0.565 6.662 4.307 1.00 98.81 108 ARG A C 1
ATOM 830 O O . ARG A 1 108 ? 0.318 7.114 5.038 1.00 98.81 108 ARG A O 1
ATOM 837 N N . ALA A 1 109 ? -1.536 7.404 3.798 1.00 98.50 109 ALA A N 1
ATOM 838 C CA . ALA A 1 109 ? -1.685 8.825 4.087 1.00 98.50 109 ALA A CA 1
ATOM 839 C C . ALA A 1 109 ? -3.145 9.182 4.363 1.00 98.50 109 ALA A C 1
ATOM 841 O O . ALA A 1 109 ? -4.057 8.526 3.856 1.00 98.50 109 ALA A O 1
ATOM 842 N N . LEU A 1 110 ? -3.349 10.200 5.202 1.00 98.44 110 LEU A N 1
ATOM 843 C CA . LEU A 1 110 ? -4.676 10.705 5.529 1.00 98.44 110 LEU A CA 1
ATOM 844 C C . LEU A 1 110 ? -5.143 11.628 4.401 1.00 98.44 110 LEU A C 1
ATOM 846 O O . LEU A 1 110 ? -4.533 12.664 4.149 1.00 98.44 110 LEU A O 1
ATOM 850 N N . TYR A 1 111 ? -6.232 11.263 3.739 1.00 98.50 111 TYR A N 1
ATOM 851 C CA . TYR A 1 111 ? -6.863 12.069 2.703 1.00 98.50 111 TYR A CA 1
ATOM 852 C C . TYR A 1 111 ? -8.375 11.993 2.884 1.00 98.50 111 TYR A C 1
ATOM 854 O O . TYR A 1 111 ? -8.923 10.910 3.063 1.00 98.50 111 TYR A O 1
ATOM 862 N N . ARG A 1 112 ? -9.050 13.150 2.912 1.00 97.38 112 ARG A N 1
ATOM 863 C CA . ARG A 1 112 ? -10.499 13.248 3.191 1.00 97.38 112 ARG A CA 1
ATOM 864 C C . ARG A 1 112 ? -10.931 12.455 4.438 1.00 97.38 112 ARG A C 1
ATOM 866 O O . ARG A 1 112 ? -11.926 11.741 4.421 1.00 97.38 112 ARG A O 1
ATOM 873 N N . ASN A 1 113 ? -10.171 12.604 5.525 1.00 97.75 113 ASN A N 1
ATOM 874 C CA . ASN A 1 113 ? -10.396 11.954 6.825 1.00 97.75 113 ASN A CA 1
ATOM 875 C C . ASN A 1 113 ? -10.302 10.416 6.824 1.00 97.75 113 ASN A C 1
ATOM 877 O O . ASN A 1 113 ? -10.666 9.784 7.814 1.00 97.75 113 ASN A O 1
ATOM 881 N N . VAL A 1 114 ? -9.761 9.811 5.763 1.00 98.38 114 VAL A N 1
ATOM 882 C CA . VAL A 1 114 ? -9.533 8.366 5.668 1.00 98.38 114 VAL A CA 1
ATOM 883 C C . VAL A 1 114 ? -8.066 8.085 5.364 1.00 98.38 114 VAL A C 1
ATOM 885 O O . VAL A 1 114 ? -7.418 8.788 4.592 1.00 98.38 114 VAL A O 1
ATOM 888 N N . PHE A 1 115 ? -7.512 7.045 5.983 1.00 98.75 115 PHE A N 1
ATOM 889 C CA . PHE A 1 115 ? -6.189 6.553 5.619 1.00 98.75 115 PHE A CA 1
ATOM 890 C C . PHE A 1 115 ? -6.262 5.669 4.374 1.00 98.75 115 PHE A C 1
ATOM 892 O O . PHE A 1 115 ? -6.806 4.565 4.423 1.00 98.75 115 PHE A O 1
ATOM 899 N N . HIS A 1 116 ? -5.654 6.122 3.282 1.00 98.75 116 HIS A N 1
ATOM 900 C CA . HIS A 1 116 ? -5.541 5.353 2.046 1.00 98.75 116 HIS A CA 1
ATOM 901 C C . HIS A 1 116 ? -4.148 4.718 1.948 1.00 98.75 116 HIS A C 1
ATOM 903 O O . HIS A 1 116 ? -3.161 5.437 2.131 1.00 98.75 116 HIS A O 1
ATOM 909 N N . PRO A 1 117 ? -4.035 3.402 1.680 1.00 98.75 117 PRO A N 1
ATOM 910 C CA . PRO A 1 117 ? -2.752 2.782 1.382 1.00 98.75 117 PRO A CA 1
ATOM 911 C C . PRO A 1 117 ? -2.292 3.116 -0.041 1.00 98.75 117 PRO A C 1
ATOM 913 O O . PRO A 1 117 ? -3.109 3.381 -0.927 1.00 98.75 117 PRO A O 1
ATOM 916 N N . GLY A 1 118 ? -0.982 3.074 -0.257 1.00 98.75 118 GLY A N 1
ATOM 917 C CA . GLY A 1 118 ? -0.364 3.367 -1.543 1.00 98.75 118 GLY A CA 1
ATOM 918 C C . GLY A 1 118 ? 1.117 3.004 -1.581 1.00 98.75 118 GLY A C 1
ATOM 919 O O . GLY A 1 118 ? 1.590 2.189 -0.779 1.00 98.75 118 GLY A O 1
ATOM 920 N N . LYS A 1 119 ? 1.848 3.630 -2.507 1.00 98.44 119 LYS A N 1
ATOM 921 C CA . LYS A 1 119 ? 3.287 3.414 -2.705 1.00 98.44 119 LYS A CA 1
ATOM 922 C C . LYS A 1 119 ? 4.106 4.614 -2.247 1.00 98.44 119 LYS A C 1
ATOM 924 O O . LYS A 1 119 ? 3.765 5.761 -2.536 1.00 98.44 119 LYS A O 1
ATOM 929 N N . LEU A 1 120 ? 5.199 4.350 -1.545 1.00 97.88 120 LEU A N 1
ATOM 930 C CA . LEU A 1 120 ? 6.162 5.376 -1.171 1.00 97.88 120 LEU A CA 1
ATOM 931 C C . LEU A 1 120 ? 7.054 5.715 -2.369 1.00 97.88 120 LEU A C 1
ATOM 933 O O . LEU A 1 120 ? 7.700 4.825 -2.921 1.00 97.88 120 LEU A O 1
ATOM 937 N N . VAL A 1 121 ? 7.109 6.995 -2.741 1.00 95.69 121 VAL A N 1
ATOM 938 C CA . VAL A 1 121 ? 8.019 7.520 -3.770 1.00 95.69 121 VAL A CA 1
ATOM 939 C C . VAL A 1 121 ? 8.707 8.756 -3.2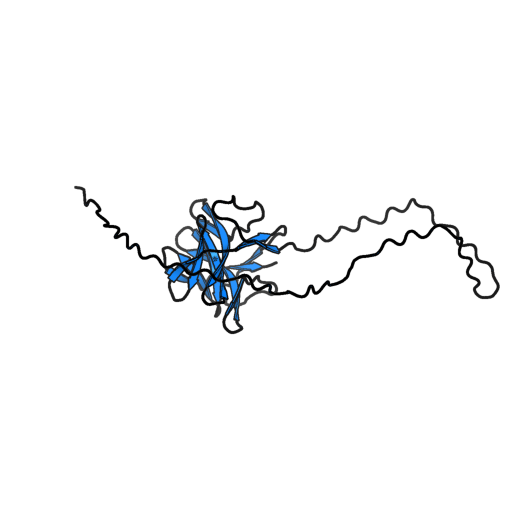03 1.00 95.69 121 VAL A C 1
ATOM 941 O O . VAL A 1 121 ? 8.056 9.740 -2.851 1.00 95.69 121 VAL A O 1
ATOM 944 N N . GLY A 1 122 ? 10.033 8.700 -3.062 1.00 92.56 122 GLY A N 1
ATOM 945 C CA . GLY A 1 122 ? 10.777 9.741 -2.351 1.00 92.56 122 GLY A CA 1
ATOM 946 C C . GLY A 1 122 ? 10.268 9.912 -0.913 1.00 92.56 122 GLY A C 1
ATOM 947 O O . GLY A 1 122 ? 10.225 8.953 -0.147 1.00 92.56 122 GLY A O 1
ATOM 948 N N . ALA A 1 123 ? 9.864 11.131 -0.550 1.00 93.00 123 ALA A N 1
ATOM 949 C CA . ALA A 1 123 ? 9.292 11.461 0.760 1.00 93.00 123 ALA A CA 1
ATOM 950 C C . ALA A 1 123 ? 7.778 11.740 0.684 1.00 93.00 123 ALA A C 1
ATOM 952 O O . ALA A 1 123 ? 7.274 12.624 1.377 1.00 93.00 123 ALA A O 1
ATOM 953 N N . GLN A 1 124 ? 7.054 11.035 -0.192 1.00 96.00 124 GLN A N 1
ATOM 954 C CA . GLN A 1 124 ? 5.611 11.202 -0.380 1.00 96.00 124 GLN A CA 1
ATOM 955 C C . GLN A 1 124 ? 4.918 9.849 -0.528 1.00 96.00 124 GLN A C 1
ATOM 957 O O . GLN A 1 124 ? 5.434 8.936 -1.176 1.00 96.00 124 GLN A O 1
ATOM 962 N N . CYS A 1 125 ? 3.723 9.727 0.047 1.00 98.06 125 CYS A N 1
ATOM 963 C CA . CYS A 1 125 ? 2.883 8.560 -0.178 1.00 98.06 125 CYS A CA 1
ATOM 964 C C . CYS A 1 125 ? 1.939 8.822 -1.347 1.00 98.06 125 CYS A C 1
ATOM 966 O O . CYS A 1 125 ? 1.068 9.688 -1.254 1.00 98.06 125 CYS A O 1
ATOM 968 N N . ASN A 1 126 ? 2.108 8.077 -2.435 1.00 98.69 126 ASN A N 1
ATOM 969 C CA . ASN A 1 126 ? 1.222 8.138 -3.587 1.00 98.69 126 ASN A CA 1
ATOM 970 C C . ASN A 1 126 ? 0.033 7.209 -3.350 1.00 98.69 126 ASN A C 1
ATOM 972 O O . ASN A 1 126 ? 0.171 5.984 -3.405 1.00 98.69 126 ASN A O 1
ATOM 976 N N . ILE A 1 127 ? -1.128 7.800 -3.081 1.00 98.81 127 ILE A N 1
ATOM 977 C CA . ILE A 1 127 ? -2.396 7.099 -2.864 1.00 98.81 127 ILE A CA 1
ATOM 978 C C . ILE A 1 127 ? -3.288 7.214 -4.098 1.00 98.81 127 ILE A C 1
ATOM 980 O O . ILE A 1 127 ? -3.114 8.104 -4.926 1.00 98.81 127 ILE A O 1
ATOM 984 N N . THR A 1 128 ? -4.288 6.349 -4.201 1.00 98.69 128 THR A N 1
ATOM 985 C CA . THR A 1 128 ? -5.319 6.452 -5.234 1.00 98.69 128 THR A CA 1
ATOM 986 C C . THR A 1 128 ? -6.595 7.069 -4.671 1.00 98.69 128 THR A C 1
ATOM 988 O O . THR A 1 128 ? -7.007 6.728 -3.557 1.00 98.69 128 THR A O 1
ATOM 991 N N . TYR A 1 129 ? -7.233 7.981 -5.408 1.00 98.38 129 TYR A N 1
ATOM 992 C CA . TYR A 1 129 ? -8.563 8.505 -5.083 1.00 98.38 129 TYR A CA 1
ATOM 993 C C . TYR A 1 129 ? -9.221 9.167 -6.300 1.00 98.38 129 TYR A C 1
ATOM 995 O O . TYR A 1 129 ? -8.626 10.030 -6.947 1.00 98.38 129 TYR A O 1
ATOM 1003 N N . GLY A 1 130 ? -10.482 8.819 -6.574 1.00 96.94 130 GLY A N 1
ATOM 1004 C CA . GLY A 1 130 ? -11.317 9.519 -7.554 1.00 96.94 130 GLY A CA 1
ATOM 1005 C C . GLY A 1 130 ? -10.717 9.561 -8.962 1.00 96.94 130 GLY A C 1
ATOM 1006 O O . GLY A 1 130 ? -10.757 10.609 -9.605 1.00 96.94 130 GLY A O 1
ATOM 1007 N N . GLY A 1 131 ? -10.110 8.464 -9.421 1.00 98.31 131 GLY A N 1
ATOM 1008 C CA . GLY A 1 131 ? -9.495 8.371 -10.747 1.00 98.31 131 GLY A CA 1
ATOM 1009 C C . GLY A 1 131 ? -8.051 8.881 -10.838 1.00 98.31 131 GLY A C 1
ATOM 1010 O O . GLY A 1 131 ? -7.443 8.785 -11.907 1.00 98.31 131 GLY A O 1
ATOM 1011 N N . ASN A 1 132 ? -7.469 9.394 -9.749 1.00 98.69 132 ASN A N 1
ATOM 1012 C CA . ASN A 1 132 ? -6.126 9.977 -9.756 1.00 98.69 132 ASN A CA 1
ATOM 1013 C C . ASN A 1 132 ? -5.184 9.301 -8.753 1.00 98.69 132 ASN A C 1
ATOM 1015 O O . ASN A 1 132 ? -5.607 8.794 -7.712 1.00 98.69 132 ASN A O 1
ATOM 1019 N N . GLU A 1 133 ? -3.892 9.341 -9.072 1.00 98.75 133 GLU A N 1
ATOM 1020 C CA . GLU A 1 133 ? -2.805 9.098 -8.124 1.00 98.75 133 GLU A CA 1
ATOM 1021 C C . GLU A 1 133 ? -2.405 10.442 -7.501 1.00 98.75 133 GLU A C 1
ATOM 1023 O O . GLU A 1 133 ? -2.117 11.403 -8.214 1.00 98.75 133 GLU A O 1
ATOM 1028 N N . ILE A 1 134 ? -2.424 10.523 -6.173 1.00 98.50 134 ILE A N 1
ATOM 1029 C CA . ILE A 1 134 ? -2.227 11.758 -5.412 1.00 98.50 134 ILE A CA 1
ATOM 1030 C C . ILE A 1 134 ? -1.062 11.552 -4.447 1.00 98.50 134 ILE A C 1
ATOM 1032 O O . ILE A 1 134 ? -1.090 10.633 -3.629 1.00 98.50 134 ILE A O 1
ATOM 1036 N N . SER A 1 135 ? -0.053 12.418 -4.513 1.00 98.31 135 SER A N 1
ATOM 1037 C CA . SER A 1 135 ? 1.069 12.429 -3.570 1.00 98.31 135 SER A CA 1
ATOM 1038 C C . SER A 1 135 ? 0.698 13.194 -2.301 1.00 98.31 135 SER A C 1
ATOM 1040 O O . SER A 1 135 ? 0.336 14.369 -2.368 1.00 98.31 135 SER A O 1
ATOM 1042 N N . VAL A 1 136 ? 0.793 12.543 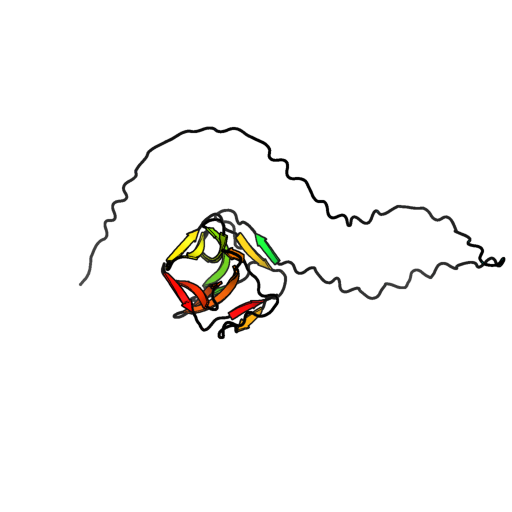-1.141 1.00 97.94 136 VAL A N 1
ATOM 1043 C CA . VAL A 1 136 ? 0.343 13.103 0.142 1.00 97.94 136 VAL A CA 1
ATOM 1044 C C . VAL A 1 136 ? 1.444 13.041 1.203 1.00 97.94 136 VAL A C 1
ATOM 1046 O O . VAL A 1 136 ? 2.156 12.041 1.344 1.00 97.94 136 VAL A O 1
ATOM 1049 N N . THR A 1 137 ? 1.542 14.124 1.976 1.00 95.75 137 THR A N 1
ATOM 1050 C CA . THR A 1 137 ? 2.320 14.252 3.214 1.00 95.75 137 THR A CA 1
ATOM 1051 C C . THR A 1 137 ? 1.450 14.920 4.299 1.00 95.75 137 THR A C 1
ATOM 1053 O O . THR A 1 137 ? 0.566 15.707 3.959 1.00 95.75 137 THR A O 1
ATOM 1056 N N . PRO A 1 138 ? 1.663 14.633 5.599 1.00 96.06 138 PRO A N 1
ATOM 1057 C CA . PRO A 1 138 ? 2.520 13.574 6.129 1.00 96.06 138 PRO A CA 1
ATOM 1058 C C . PRO A 1 138 ? 1.945 12.175 5.842 1.00 96.06 138 PRO A C 1
ATOM 1060 O O . PRO A 1 138 ? 0.767 12.009 5.529 1.00 96.06 138 PRO A O 1
ATOM 1063 N N . PHE A 1 139 ? 2.791 11.153 5.955 1.00 97.44 139 PHE A N 1
ATOM 1064 C CA . PHE A 1 139 ? 2.429 9.759 5.696 1.00 97.44 139 PHE A CA 1
ATOM 1065 C C . PHE A 1 139 ? 3.026 8.822 6.748 1.00 97.44 139 PHE A C 1
ATOM 1067 O O . PHE A 1 139 ? 3.854 9.214 7.574 1.00 97.44 139 PHE A O 1
ATOM 1074 N N . GLN A 1 140 ? 2.602 7.562 6.704 1.00 98.31 140 GLN A N 1
ATOM 1075 C CA . GLN A 1 140 ? 3.147 6.482 7.516 1.00 98.31 140 GLN A CA 1
ATOM 1076 C C . GLN A 1 140 ? 3.588 5.325 6.627 1.00 98.31 140 GLN A C 1
ATOM 1078 O O . GLN A 1 140 ? 2.934 5.038 5.630 1.00 98.31 140 GLN A O 1
ATOM 1083 N N . VAL A 1 141 ? 4.661 4.636 7.005 1.00 98.31 141 VAL A N 1
ATOM 1084 C CA . VAL A 1 141 ? 5.153 3.423 6.334 1.00 98.31 141 VAL A CA 1
ATOM 1085 C C . VAL A 1 141 ? 4.770 2.198 7.155 1.00 98.31 141 VAL A C 1
ATOM 1087 O O . VAL A 1 141 ? 4.806 2.239 8.390 1.00 98.31 141 VAL A O 1
ATOM 1090 N N . LEU A 1 142 ? 4.382 1.118 6.476 1.00 98.56 142 LEU A N 1
ATOM 1091 C CA . LEU A 1 142 ? 4.115 -0.163 7.120 1.00 98.56 142 LEU A CA 1
ATOM 1092 C C . LEU A 1 142 ? 5.439 -0.842 7.468 1.00 98.56 142 LEU A C 1
ATOM 1094 O O . LEU A 1 142 ? 6.245 -1.133 6.585 1.00 98.56 142 LEU A O 1
ATOM 1098 N N . LEU A 1 143 ? 5.643 -1.119 8.752 1.00 98.00 143 LEU A N 1
ATOM 1099 C CA . LEU A 1 143 ? 6.790 -1.863 9.256 1.00 98.00 143 LEU A CA 1
ATOM 1100 C C . LEU A 1 143 ? 6.336 -3.226 9.778 1.00 98.00 143 LEU A C 1
ATOM 1102 O O . LEU A 1 143 ? 5.337 -3.306 10.499 1.00 98.00 143 LEU A O 1
ATOM 1106 N N . SER A 1 144 ? 7.096 -4.277 9.473 1.00 96.56 144 SER A N 1
ATOM 1107 C CA . SER A 1 144 ? 6.855 -5.627 9.986 1.00 96.56 144 SER A CA 1
ATOM 1108 C C . SER A 1 144 ? 8.162 -6.320 10.371 1.00 96.56 144 SER A C 1
ATOM 1110 O O . SER A 1 144 ? 9.135 -6.275 9.624 1.00 96.56 144 SER A O 1
ATOM 1112 N N . ARG A 1 145 ? 8.189 -6.993 11.530 1.00 94.06 145 ARG A N 1
ATOM 1113 C CA . ARG A 1 145 ? 9.248 -7.977 11.867 1.00 94.06 145 ARG A CA 1
ATOM 1114 C C . ARG A 1 145 ? 8.815 -9.419 11.596 1.00 94.06 145 ARG A C 1
ATOM 1116 O O . ARG A 1 145 ? 9.579 -10.347 11.838 1.00 94.06 145 ARG A O 1
ATOM 1123 N N . ASN A 1 146 ? 7.584 -9.604 11.136 1.00 90.44 146 ASN A N 1
ATOM 1124 C CA . ASN A 1 146 ? 7.016 -10.896 10.795 1.00 90.44 146 ASN A CA 1
ATOM 1125 C C . ASN A 1 146 ? 6.931 -11.034 9.283 1.00 90.44 146 ASN A C 1
ATOM 1127 O O . ASN A 1 146 ? 6.702 -10.049 8.576 1.00 90.44 146 ASN A O 1
ATOM 1131 N N . THR A 1 147 ? 7.051 -12.269 8.812 1.00 91.94 147 THR A N 1
ATOM 1132 C CA . THR A 1 147 ? 6.734 -12.612 7.432 1.00 91.94 147 THR A CA 1
ATOM 1133 C C . THR A 1 147 ? 5.269 -12.288 7.163 1.00 91.94 147 THR A C 1
ATOM 1135 O O . THR A 1 147 ? 4.390 -12.695 7.921 1.00 91.94 147 THR A O 1
ATOM 1138 N N . LEU A 1 148 ? 5.030 -11.520 6.106 1.00 96.50 148 LEU A N 1
ATOM 1139 C CA . LEU A 1 148 ? 3.710 -11.276 5.541 1.00 96.50 148 LEU A CA 1
ATOM 1140 C C . LEU A 1 148 ? 3.638 -11.983 4.192 1.00 96.50 148 LEU A C 1
ATOM 1142 O O . LEU A 1 148 ? 4.669 -12.219 3.558 1.00 96.50 148 LEU A O 1
ATOM 1146 N N . HIS A 1 149 ? 2.428 -12.303 3.752 1.00 97.31 149 HIS A N 1
ATOM 1147 C CA . HIS A 1 149 ? 2.214 -13.067 2.530 1.00 97.31 149 HIS A CA 1
ATOM 1148 C C . HIS A 1 149 ? 1.313 -12.310 1.563 1.00 97.31 149 HIS A C 1
ATOM 1150 O O . HIS A 1 149 ? 0.287 -11.760 1.961 1.00 97.31 149 HIS A O 1
ATOM 1156 N N . TRP A 1 150 ? 1.690 -12.320 0.288 1.00 98.19 150 TRP A N 1
ATOM 1157 C CA . TRP A 1 150 ? 0.819 -11.917 -0.807 1.00 98.19 150 TRP A CA 1
ATOM 1158 C C . TRP A 1 150 ? -0.014 -13.118 -1.235 1.00 98.19 150 TRP A C 1
ATOM 1160 O O . TRP A 1 150 ? 0.540 -14.158 -1.585 1.00 98.19 150 TRP A O 1
ATOM 1170 N N . VAL A 1 151 ? -1.334 -12.980 -1.168 1.00 98.00 151 VAL A N 1
ATOM 1171 C CA . VAL A 1 151 ? -2.289 -14.045 -1.502 1.00 98.00 151 VAL A CA 1
ATOM 1172 C C . VAL A 1 151 ? -3.184 -13.569 -2.637 1.00 98.00 151 VAL A C 1
ATOM 1174 O O . VAL A 1 151 ? -3.671 -12.439 -2.576 1.00 98.00 151 VAL A O 1
ATOM 1177 N N . ASP A 1 152 ? -3.411 -14.417 -3.644 1.00 97.25 152 ASP A N 1
ATOM 1178 C CA . ASP A 1 152 ? -4.325 -14.104 -4.747 1.00 97.25 152 ASP A CA 1
ATOM 1179 C C . ASP A 1 152 ? -5.730 -13.799 -4.212 1.00 97.25 152 ASP A C 1
ATOM 1181 O O . ASP A 1 152 ? -6.276 -14.523 -3.374 1.00 97.25 152 ASP A O 1
ATOM 1185 N N . ALA A 1 153 ? -6.298 -12.700 -4.699 1.00 96.12 153 ALA A N 1
ATOM 1186 C CA . ALA A 1 153 ? -7.650 -12.255 -4.383 1.00 96.12 153 ALA A CA 1
ATOM 1187 C C . ALA A 1 153 ? -8.394 -11.797 -5.647 1.00 96.12 153 ALA A C 1
ATOM 1189 O O . ALA A 1 153 ? -9.364 -11.038 -5.574 1.00 96.12 153 ALA A O 1
ATOM 1190 N N . SER A 1 154 ? -7.959 -12.280 -6.816 1.00 89.69 154 SER A N 1
ATOM 1191 C CA . SER A 1 154 ? -8.396 -11.813 -8.137 1.00 89.69 154 SER A CA 1
ATOM 1192 C C . SER A 1 154 ? -9.897 -12.027 -8.413 1.00 89.69 154 SER A C 1
ATOM 1194 O O . SER A 1 154 ? -10.476 -11.479 -9.347 1.00 89.69 154 SER A O 1
ATOM 1196 N N . HIS A 1 155 ? -10.565 -12.816 -7.574 1.00 82.94 155 HIS A N 1
ATOM 1197 C CA . HIS A 1 155 ? -11.983 -13.158 -7.692 1.00 82.94 155 HIS A CA 1
ATOM 1198 C C . HIS A 1 155 ? -12.853 -12.437 -6.651 1.00 82.94 155 HIS A C 1
ATOM 1200 O O . HIS A 1 155 ? -13.955 -12.884 -6.340 1.00 82.94 155 HIS A O 1
ATOM 1206 N N . GLY A 1 156 ? -12.347 -11.351 -6.058 1.00 81.94 156 GLY A N 1
ATOM 1207 C CA . GLY A 1 156 ? -13.077 -10.535 -5.084 1.00 81.94 156 GLY A CA 1
ATOM 1208 C C . GLY A 1 156 ? -13.152 -11.131 -3.675 1.00 81.94 156 GLY A C 1
ATOM 1209 O O . GLY A 1 156 ? -13.560 -10.438 -2.741 1.00 81.94 156 GLY A O 1
ATOM 1210 N N . TYR A 1 157 ? -12.719 -12.381 -3.490 1.00 88.75 157 TYR A N 1
ATOM 1211 C CA . TYR A 1 157 ? -12.568 -12.986 -2.173 1.00 88.75 157 TYR A CA 1
ATOM 1212 C C . TYR A 1 157 ? -11.395 -12.349 -1.423 1.00 88.75 157 TYR A C 1
ATOM 1214 O O . TYR A 1 157 ? -10.263 -12.366 -1.899 1.00 88.75 157 TYR A O 1
ATOM 1222 N N . ILE A 1 158 ? -11.664 -11.819 -0.228 1.00 94.88 158 ILE A N 1
ATOM 1223 C CA . ILE A 1 158 ? -10.642 -11.275 0.669 1.00 94.88 158 ILE A CA 1
ATOM 1224 C C . ILE A 1 158 ? -10.390 -12.286 1.792 1.00 94.88 158 ILE A C 1
ATOM 1226 O O . ILE A 1 158 ? -11.271 -12.469 2.637 1.00 94.88 158 ILE A O 1
ATOM 1230 N N . PRO A 1 159 ? -9.208 -12.930 1.841 1.00 95.06 159 PRO A N 1
ATOM 1231 C CA . PRO A 1 159 ? -8.874 -13.882 2.888 1.00 95.06 159 PRO A CA 1
ATOM 1232 C C . PRO A 1 159 ? -8.974 -13.274 4.297 1.00 95.06 159 PRO A C 1
ATOM 1234 O O . PRO A 1 159 ? -8.699 -12.080 4.494 1.00 95.06 159 PRO A O 1
ATOM 1237 N N . PRO A 1 160 ? -9.300 -14.084 5.320 1.00 94.94 160 PRO A N 1
ATOM 1238 C CA . PRO A 1 160 ? -9.173 -13.671 6.709 1.00 94.94 160 PRO A CA 1
ATOM 1239 C C . PRO A 1 160 ? -7.772 -13.129 7.000 1.00 94.94 160 PRO A C 1
ATOM 1241 O O . PRO A 1 160 ? -6.788 -13.574 6.418 1.00 94.94 160 PRO A O 1
ATOM 1244 N N . ARG A 1 161 ? -7.676 -12.193 7.952 1.00 95.06 161 ARG A N 1
ATOM 1245 C CA . ARG A 1 161 ? -6.403 -11.586 8.396 1.00 95.06 161 ARG A CA 1
ATOM 1246 C C . ARG A 1 161 ? -5.672 -10.758 7.328 1.00 95.06 161 ARG A C 1
ATOM 1248 O O . ARG A 1 161 ? -4.513 -10.397 7.534 1.00 95.06 161 ARG A O 1
ATOM 1255 N N . THR A 1 162 ? -6.352 -10.400 6.241 1.00 97.62 162 THR A N 1
ATOM 1256 C CA . THR A 1 162 ? -5.870 -9.376 5.308 1.00 97.62 162 THR A CA 1
ATOM 1257 C C . THR A 1 162 ? -5.704 -8.038 6.030 1.00 97.62 162 THR A C 1
ATOM 1259 O O . THR A 1 162 ? -6.586 -7.597 6.777 1.00 97.62 162 THR A O 1
ATOM 1262 N N . LEU A 1 163 ? -4.565 -7.385 5.814 1.00 98.19 163 LEU A N 1
ATOM 1263 C CA . LEU A 1 163 ? -4.250 -6.089 6.401 1.00 98.19 163 LEU A CA 1
ATOM 1264 C C . LEU A 1 163 ? -5.011 -4.968 5.684 1.00 98.19 163 LEU A C 1
ATOM 1266 O O . LEU A 1 163 ? -5.107 -4.939 4.458 1.00 98.19 163 LEU A O 1
ATOM 1270 N N . PHE A 1 164 ? -5.524 -4.013 6.457 1.00 98.12 164 PHE A N 1
ATOM 1271 C CA . PHE A 1 164 ? -6.162 -2.800 5.950 1.00 98.12 164 PHE A CA 1
ATOM 1272 C C . PHE A 1 164 ? -5.504 -1.560 6.550 1.00 98.12 164 PHE A C 1
ATOM 1274 O O . PHE A 1 164 ? -4.971 -1.599 7.663 1.00 98.12 164 PHE A O 1
ATOM 1281 N N . ALA A 1 165 ? -5.523 -0.460 5.801 1.00 97.88 165 ALA A N 1
ATOM 1282 C CA . ALA A 1 165 ? -4.854 0.778 6.200 1.00 97.88 165 ALA A CA 1
ATOM 1283 C C . ALA A 1 165 ? -5.815 1.867 6.694 1.00 97.88 165 ALA A C 1
ATOM 1285 O O . ALA A 1 165 ? -5.369 2.763 7.411 1.00 97.88 165 ALA A O 1
ATOM 1286 N N . GLY A 1 166 ? -7.109 1.753 6.382 1.00 97.69 166 GLY A N 1
ATOM 1287 C CA . GLY A 1 166 ? -8.160 2.675 6.807 1.00 97.69 166 GLY A CA 1
ATOM 1288 C C . GLY A 1 166 ? -9.562 2.127 6.545 1.00 97.69 166 GLY A C 1
ATOM 1289 O O . GLY A 1 166 ? -9.722 0.997 6.075 1.00 97.69 166 GLY A O 1
ATOM 1290 N N . VAL A 1 167 ? -10.569 2.931 6.885 1.00 98.12 167 VAL A N 1
ATOM 1291 C CA . VAL A 1 167 ? -11.990 2.606 6.720 1.00 98.12 167 VAL A CA 1
ATOM 1292 C C . VAL A 1 167 ? -12.693 3.793 6.064 1.00 98.12 167 VAL A C 1
ATOM 1294 O O . VAL A 1 167 ? -12.652 4.894 6.603 1.00 98.12 167 VAL A O 1
ATOM 1297 N N . GLU A 1 168 ? -13.331 3.564 4.919 1.00 96.25 168 GLU A N 1
ATOM 1298 C CA . GLU A 1 168 ? -14.119 4.550 4.172 1.00 96.25 168 GLU A CA 1
ATOM 1299 C C . GLU A 1 168 ? -15.584 4.112 4.198 1.00 96.25 168 GLU A C 1
ATOM 1301 O O . GLU A 1 168 ? -15.905 3.024 3.730 1.00 96.25 168 GLU A O 1
ATOM 1306 N N . ASN A 1 169 ? -16.476 4.919 4.781 1.00 95.31 169 ASN A N 1
ATOM 1307 C CA . ASN A 1 169 ? -17.918 4.623 4.841 1.00 95.31 169 ASN A CA 1
ATOM 1308 C C . ASN A 1 169 ? -18.245 3.211 5.379 1.00 95.31 169 ASN A C 1
ATOM 1310 O O . ASN A 1 169 ? -19.112 2.512 4.863 1.00 95.31 169 ASN A O 1
ATOM 1314 N N . GLY A 1 170 ? -17.506 2.758 6.397 1.00 96.19 170 GLY A N 1
ATOM 1315 C CA . GLY A 1 170 ? -17.656 1.420 6.983 1.00 96.19 170 GLY A CA 1
ATOM 1316 C C . GLY A 1 170 ? -16.966 0.286 6.210 1.00 96.19 170 GLY A C 1
ATOM 1317 O O . GLY A 1 170 ? -16.875 -0.829 6.724 1.00 96.19 170 GLY A O 1
ATOM 1318 N N . GLN A 1 171 ? -16.415 0.546 5.022 1.00 96.69 171 GLN A N 1
ATOM 1319 C CA . GLN A 1 171 ? -15.660 -0.431 4.237 1.00 96.69 171 GLN A CA 1
ATOM 1320 C C . GLN A 1 171 ? -14.162 -0.346 4.542 1.00 96.69 171 GLN A C 1
ATOM 1322 O O . GLN A 1 171 ? -13.565 0.729 4.550 1.00 96.69 171 GLN A O 1
ATOM 1327 N N . ARG A 1 172 ? -13.524 -1.496 4.776 1.00 97.50 172 ARG A N 1
ATOM 1328 C CA . ARG A 1 172 ? -12.069 -1.577 4.960 1.00 97.50 172 ARG A CA 1
ATOM 1329 C C . ARG A 1 172 ? -11.347 -1.375 3.633 1.00 97.50 172 ARG A C 1
ATOM 1331 O O . ARG A 1 172 ? -11.658 -2.046 2.653 1.00 97.50 172 ARG A O 1
ATOM 1338 N N . LEU A 1 173 ? -10.326 -0.524 3.649 1.00 98.62 173 LEU A N 1
ATOM 1339 C CA . LEU A 1 173 ? -9.387 -0.351 2.544 1.00 98.62 173 LEU A CA 1
ATOM 1340 C C . LEU A 1 173 ? -8.223 -1.331 2.720 1.00 98.62 173 LEU A C 1
ATOM 1342 O O . LEU A 1 173 ? -7.246 -1.028 3.417 1.00 98.62 173 LEU A O 1
ATOM 1346 N N . TYR A 1 174 ? -8.358 -2.528 2.148 1.00 98.69 174 TYR A N 1
ATOM 1347 C CA . TYR A 1 174 ? -7.328 -3.566 2.250 1.00 98.69 174 TYR A CA 1
ATOM 1348 C C . TYR A 1 174 ? -6.107 -3.231 1.401 1.00 98.69 174 TYR A C 1
ATOM 1350 O O . TYR A 1 174 ? -6.221 -2.576 0.371 1.00 98.69 174 TYR A O 1
ATOM 1358 N N . ILE A 1 175 ? -4.939 -3.693 1.829 1.00 98.81 175 ILE A N 1
ATOM 1359 C CA . ILE A 1 175 ? -3.692 -3.505 1.092 1.00 98.81 175 ILE A CA 1
ATOM 1360 C C . ILE A 1 175 ? -3.624 -4.554 -0.017 1.00 98.81 175 ILE A C 1
ATOM 1362 O O . ILE A 1 175 ? -3.666 -5.754 0.267 1.00 98.81 175 ILE A O 1
ATOM 1366 N N . CYS A 1 176 ? -3.487 -4.103 -1.261 1.00 98.75 176 CYS A N 1
ATOM 1367 C CA . CYS A 1 176 ? -3.225 -4.970 -2.407 1.00 98.75 176 CYS A CA 1
ATOM 1368 C C . CYS A 1 176 ? -1.931 -4.607 -3.120 1.00 98.75 176 CYS A C 1
ATOM 1370 O O . CYS A 1 176 ? -1.375 -3.535 -2.888 1.00 98.75 176 CYS A O 1
ATOM 1372 N N . GLN A 1 177 ? -1.506 -5.494 -4.016 1.00 98.56 177 GLN A N 1
ATOM 1373 C CA . GLN A 1 177 ? -0.576 -5.195 -5.096 1.00 98.56 177 GLN A CA 1
ATOM 1374 C C . GLN A 1 177 ? -1.098 -5.789 -6.406 1.00 98.56 177 GLN A C 1
ATOM 1376 O O . GLN A 1 177 ? -1.747 -6.842 -6.400 1.00 98.56 177 GLN A O 1
ATOM 1381 N N . GLY A 1 178 ? -0.800 -5.144 -7.528 1.00 98.12 178 GLY A N 1
ATOM 1382 C CA . GLY A 1 178 ? -1.135 -5.675 -8.843 1.00 98.12 178 GLY A CA 1
ATOM 1383 C C . GLY A 1 178 ? -0.167 -5.225 -9.927 1.00 98.12 178 GLY A C 1
ATOM 1384 O O . GLY A 1 178 ? 0.542 -4.226 -9.782 1.00 98.12 178 GLY A O 1
ATOM 1385 N N . VAL A 1 179 ? -0.135 -6.007 -11.005 1.00 98.12 179 VAL A N 1
ATOM 1386 C CA . VAL A 1 179 ? 0.766 -5.789 -12.136 1.00 98.12 179 VAL A CA 1
ATOM 1387 C C . VAL A 1 179 ? 0.209 -4.703 -13.045 1.00 98.12 179 VAL A C 1
ATOM 1389 O O . VAL A 1 179 ? -0.983 -4.690 -13.367 1.00 98.12 179 VAL A O 1
ATOM 1392 N N . ARG A 1 180 ? 1.090 -3.816 -13.503 1.00 96.88 180 ARG A N 1
ATOM 1393 C CA . ARG A 1 180 ? 0.809 -2.906 -14.610 1.00 96.88 180 ARG A CA 1
ATOM 1394 C C . ARG A 1 180 ? 2.079 -2.635 -15.404 1.00 96.88 180 ARG A C 1
ATOM 1396 O O . ARG A 1 180 ? 3.116 -2.368 -14.816 1.00 96.88 180 ARG A O 1
ATOM 1403 N N . GLU A 1 181 ? 1.987 -2.681 -16.730 1.00 94.88 181 GLU A N 1
ATOM 1404 C CA . GLU A 1 181 ? 3.151 -2.593 -17.619 1.00 94.88 181 GLU A CA 1
ATOM 1405 C C . GLU A 1 181 ? 4.274 -3.548 -17.158 1.00 94.88 181 GLU A C 1
ATOM 1407 O O . GLU A 1 181 ? 4.099 -4.764 -17.207 1.00 94.88 181 GLU A O 1
ATOM 1412 N N . PHE A 1 182 ? 5.388 -3.005 -16.657 1.00 92.69 182 PHE A N 1
ATOM 1413 C CA . PHE A 1 182 ? 6.585 -3.742 -16.243 1.00 92.69 182 PHE A CA 1
ATOM 1414 C C . PHE A 1 182 ? 6.814 -3.738 -14.723 1.00 92.69 182 PHE A C 1
ATOM 1416 O O . PHE A 1 182 ? 7.913 -4.061 -14.271 1.00 92.69 182 PHE A O 1
ATOM 1423 N N . GLY A 1 183 ? 5.807 -3.345 -13.935 1.00 97.50 183 GLY A N 1
ATOM 1424 C CA . GLY A 1 183 ? 5.931 -3.188 -12.488 1.00 97.50 183 GLY A CA 1
ATOM 1425 C C . GLY A 1 183 ? 4.812 -3.847 -11.685 1.00 97.50 183 GLY A C 1
ATOM 1426 O O . GLY A 1 183 ? 3.707 -4.103 -12.175 1.00 97.50 183 GLY A O 1
ATOM 1427 N N . MET A 1 184 ? 5.111 -4.090 -10.412 1.00 98.56 184 MET A N 1
ATOM 1428 C CA . MET A 1 184 ? 4.158 -4.462 -9.370 1.00 98.56 184 MET A CA 1
ATOM 1429 C C . MET A 1 184 ? 3.921 -3.242 -8.481 1.00 98.56 184 MET A C 1
ATOM 1431 O O . MET A 1 184 ? 4.869 -2.681 -7.932 1.00 98.56 184 MET A O 1
ATOM 1435 N N . TYR A 1 185 ? 2.665 -2.833 -8.312 1.00 98.75 185 TYR A N 1
ATOM 1436 C CA . TYR A 1 185 ? 2.330 -1.604 -7.589 1.00 98.75 185 TYR A CA 1
ATOM 1437 C C . TYR A 1 185 ? 1.386 -1.887 -6.425 1.00 98.75 185 TYR A C 1
ATOM 1439 O O . TYR A 1 185 ? 0.342 -2.509 -6.646 1.00 98.75 185 TYR A O 1
ATOM 1447 N N . PRO A 1 186 ? 1.687 -1.400 -5.206 1.00 98.75 186 PRO A N 1
ATOM 1448 C CA . PRO A 1 186 ? 0.761 -1.498 -4.095 1.00 98.75 186 PRO A CA 1
ATOM 1449 C C . PRO A 1 186 ? -0.364 -0.461 -4.203 1.00 98.75 186 PRO A C 1
ATOM 1451 O O . PRO A 1 186 ? -0.207 0.616 -4.786 1.00 98.75 186 PRO A O 1
ATOM 1454 N N . GLY A 1 187 ? -1.506 -0.778 -3.601 1.00 98.69 187 GLY A N 1
ATOM 1455 C CA . GLY A 1 187 ? -2.702 0.055 -3.634 1.00 98.69 187 GLY A CA 1
ATOM 1456 C C . GLY A 1 187 ? -3.747 -0.361 -2.603 1.00 98.69 187 GLY A C 1
ATOM 1457 O O . GLY A 1 187 ? -3.429 -0.973 -1.576 1.00 98.69 187 GLY A O 1
ATOM 1458 N N . LYS A 1 188 ? -5.010 -0.024 -2.883 1.00 98.50 188 LYS A N 1
ATOM 1459 C CA . LYS A 1 188 ? -6.154 -0.311 -2.002 1.00 98.50 188 LYS A CA 1
ATOM 1460 C C . LYS A 1 188 ? -7.164 -1.237 -2.672 1.00 98.50 188 LYS A C 1
ATOM 1462 O O . LYS A 1 188 ? -7.492 -1.038 -3.838 1.00 98.50 188 LYS A O 1
ATOM 1467 N N . VAL A 1 189 ? -7.733 -2.180 -1.929 1.00 98.31 189 VAL A N 1
ATOM 1468 C CA . VAL A 1 189 ? -8.949 -2.884 -2.350 1.00 98.31 189 VAL A CA 1
ATOM 1469 C C . VAL A 1 189 ? -10.165 -2.185 -1.778 1.00 98.31 189 VAL A C 1
ATOM 1471 O O . VAL A 1 189 ? -10.250 -1.964 -0.570 1.00 98.31 189 VAL A O 1
ATOM 1474 N N . ILE A 1 190 ? -11.125 -1.904 -2.648 1.00 95.69 190 ILE A N 1
ATOM 1475 C CA . ILE A 1 190 ? -12.489 -1.518 -2.289 1.00 95.69 190 ILE A CA 1
ATOM 1476 C C . ILE A 1 190 ? -13.424 -2.031 -3.384 1.00 95.69 190 ILE A C 1
ATOM 1478 O O . ILE A 1 190 ? -13.028 -2.126 -4.544 1.00 95.69 190 ILE A O 1
ATOM 1482 N N . ASN A 1 191 ? -14.652 -2.418 -3.031 1.00 93.06 191 ASN A N 1
ATOM 1483 C CA . ASN A 1 191 ? -15.630 -2.947 -3.990 1.00 93.06 191 ASN A CA 1
ATOM 1484 C C . ASN A 1 191 ? -15.055 -4.069 -4.884 1.00 93.06 191 ASN A C 1
ATOM 1486 O O . ASN A 1 191 ? -15.264 -4.072 -6.093 1.00 93.06 191 ASN A O 1
ATOM 1490 N N . GLN A 1 192 ? -14.307 -5.000 -4.274 1.00 92.44 192 GLN A N 1
ATOM 1491 C CA . GLN A 1 192 ? -13.722 -6.193 -4.914 1.00 92.44 192 GLN A CA 1
ATOM 1492 C C . GLN A 1 192 ? -12.692 -5.916 -6.027 1.00 92.44 192 GLN A C 1
ATOM 1494 O O . GLN A 1 192 ? -12.328 -6.827 -6.765 1.00 92.44 192 GLN A O 1
ATOM 1499 N N . ARG A 1 193 ? -12.190 -4.681 -6.149 1.00 96.31 193 ARG A N 1
ATOM 1500 C CA . ARG A 1 193 ? -11.141 -4.316 -7.113 1.00 96.31 193 ARG A CA 1
ATOM 1501 C C . ARG A 1 193 ? -9.940 -3.729 -6.394 1.00 96.31 193 ARG A C 1
ATOM 1503 O O . ARG A 1 193 ? -10.113 -2.992 -5.423 1.00 96.31 193 ARG A O 1
ATOM 1510 N N . CYS A 1 194 ? -8.744 -4.014 -6.897 1.00 98.19 194 CYS A N 1
ATOM 1511 C CA . CYS A 1 194 ? -7.520 -3.363 -6.441 1.00 98.19 194 CYS A CA 1
ATOM 1512 C C . CYS A 1 194 ? -7.269 -2.094 -7.256 1.00 98.19 194 CYS A C 1
ATOM 1514 O O . CYS A 1 194 ? -7.179 -2.143 -8.479 1.00 98.19 194 CYS A O 1
ATOM 1516 N N . TYR A 1 195 ? -7.151 -0.957 -6.582 1.00 98.56 195 TYR A N 1
ATOM 1517 C CA . TYR A 1 195 ? -6.871 0.340 -7.181 1.00 98.56 195 TYR A CA 1
ATOM 1518 C C . TYR A 1 195 ? -5.414 0.713 -6.944 1.00 98.56 195 TYR A C 1
ATOM 1520 O O . TYR A 1 195 ? -5.033 1.024 -5.810 1.00 98.56 195 TYR A O 1
ATOM 1528 N N . ILE A 1 196 ? -4.622 0.713 -8.016 1.00 98.75 196 ILE A N 1
ATOM 1529 C CA . ILE A 1 196 ? -3.201 1.084 -8.001 1.00 98.75 196 ILE A CA 1
ATOM 1530 C C . ILE A 1 196 ? -2.978 2.437 -8.680 1.00 98.75 196 ILE A C 1
ATOM 1532 O O . ILE A 1 196 ? -3.726 2.822 -9.581 1.00 98.75 196 ILE A O 1
ATOM 1536 N N . GLY A 1 197 ? -1.964 3.169 -8.222 1.00 98.44 197 GLY A N 1
ATOM 1537 C CA . GLY A 1 197 ? -1.553 4.441 -8.810 1.00 98.44 197 GLY A CA 1
ATOM 1538 C C . GLY A 1 197 ? -0.415 4.232 -9.800 1.00 98.44 197 GLY A C 1
ATOM 1539 O O . GLY A 1 197 ? 0.596 3.620 -9.444 1.00 98.44 197 GLY A O 1
ATOM 1540 N N . TRP A 1 198 ? -0.555 4.744 -11.020 1.00 97.88 198 TRP A N 1
ATOM 1541 C CA . TRP A 1 198 ? 0.514 4.753 -12.016 1.00 97.88 198 TRP A CA 1
ATOM 1542 C C . TRP A 1 198 ? 0.404 5.986 -12.912 1.00 97.88 198 TRP A C 1
ATOM 1544 O O . TRP A 1 198 ? -0.666 6.286 -13.443 1.00 97.88 198 TRP A O 1
ATOM 1554 N N . ASN A 1 199 ? 1.521 6.694 -13.085 1.00 96.19 199 ASN A N 1
ATOM 1555 C CA . ASN A 1 199 ? 1.633 7.875 -13.940 1.00 96.19 199 ASN A CA 1
ATOM 1556 C C . ASN A 1 199 ? 0.532 8.933 -13.692 1.00 96.19 199 ASN A C 1
ATOM 1558 O O . ASN A 1 199 ? -0.079 9.454 -14.628 1.00 96.19 199 ASN A O 1
ATOM 1562 N N . GLY A 1 200 ? 0.220 9.214 -12.421 1.00 98.00 200 GLY A N 1
ATOM 1563 C CA . GLY A 1 200 ? -0.780 10.220 -12.048 1.00 98.00 200 GLY A CA 1
ATOM 1564 C C . GLY A 1 200 ? -2.235 9.735 -12.113 1.00 98.00 200 GLY A C 1
ATOM 1565 O O . GLY A 1 200 ? -3.151 10.506 -11.816 1.00 98.00 200 GLY A O 1
ATOM 1566 N N . LYS A 1 201 ? -2.484 8.470 -12.477 1.00 98.62 201 LYS A N 1
ATOM 1567 C CA . LYS A 1 201 ? -3.831 7.901 -12.639 1.00 98.62 201 LYS A CA 1
ATOM 1568 C C . LYS A 1 201 ? -4.079 6.700 -11.737 1.00 98.62 201 LYS A C 1
ATOM 1570 O O . LYS A 1 201 ? -3.171 5.943 -11.408 1.00 98.62 201 LYS A O 1
ATOM 1575 N N . GLU A 1 202 ? -5.339 6.539 -11.345 1.00 98.62 202 GLU A N 1
ATOM 1576 C CA . GLU A 1 202 ? -5.836 5.369 -10.619 1.00 98.62 202 GLU A CA 1
ATOM 1577 C C . GLU A 1 202 ? -6.323 4.314 -11.622 1.00 98.62 202 GLU A C 1
ATOM 1579 O O . GLU A 1 202 ? -7.053 4.627 -12.564 1.00 98.62 202 GLU A O 1
ATOM 1584 N N . PHE A 1 203 ? -5.946 3.054 -11.405 1.00 98.50 203 PHE A N 1
ATOM 1585 C CA . PHE A 1 203 ? -6.359 1.930 -12.242 1.00 98.50 203 PHE A CA 1
ATOM 1586 C C . PHE A 1 203 ? -6.976 0.813 -11.415 1.00 98.50 203 PHE A C 1
ATOM 1588 O O . PHE A 1 203 ? -6.389 0.373 -10.432 1.00 98.50 203 PHE A O 1
ATOM 1595 N N . ALA A 1 204 ? -8.144 0.337 -11.851 1.00 98.00 204 ALA A N 1
ATOM 1596 C CA . ALA A 1 204 ? -8.926 -0.684 -11.165 1.00 98.00 204 ALA A CA 1
ATOM 1597 C C . ALA A 1 204 ? -8.668 -2.084 -11.743 1.00 98.00 204 ALA A C 1
ATOM 1599 O O . ALA A 1 204 ? -9.253 -2.476 -12.760 1.00 98.00 204 ALA A O 1
ATOM 1600 N N . LEU A 1 205 ? -7.835 -2.856 -11.058 1.00 97.38 205 LEU A N 1
ATOM 1601 C CA . LEU A 1 205 ? -7.445 -4.208 -11.429 1.00 97.38 205 LEU A CA 1
ATOM 1602 C C . LEU A 1 205 ? -8.434 -5.247 -10.897 1.00 97.38 205 LEU A C 1
ATOM 1604 O O . LEU A 1 205 ? -8.922 -5.147 -9.768 1.00 97.38 205 LEU A O 1
ATOM 1608 N N . THR A 1 206 ? -8.700 -6.257 -11.721 1.00 95.75 206 THR A N 1
ATOM 1609 C CA . THR A 1 206 ? -9.416 -7.476 -11.322 1.00 95.75 206 THR A CA 1
ATOM 1610 C C . THR A 1 206 ? -8.454 -8.579 -10.910 1.00 95.75 206 THR A C 1
ATOM 1612 O O . THR A 1 206 ? -8.806 -9.370 -10.057 1.00 95.75 206 THR A O 1
ATOM 1615 N N . GLN A 1 207 ? -7.232 -8.605 -11.444 1.00 96.44 207 GLN A N 1
ATOM 1616 C CA . GLN A 1 207 ? -6.192 -9.545 -11.035 1.00 96.44 207 GLN A CA 1
ATOM 1617 C C . GLN A 1 207 ? -5.227 -8.871 -10.064 1.00 96.44 207 GLN A C 1
ATOM 1619 O O . GLN A 1 207 ? -4.594 -7.872 -10.414 1.00 96.44 207 GLN A O 1
ATOM 1624 N N . PHE A 1 208 ? -5.157 -9.370 -8.831 1.00 98.00 208 PHE A N 1
ATOM 1625 C CA . PHE A 1 208 ? -4.352 -8.770 -7.771 1.00 98.00 208 PHE A CA 1
ATOM 1626 C C . PHE A 1 208 ? -4.129 -9.725 -6.597 1.00 98.00 208 PHE A C 1
ATOM 1628 O O . PHE A 1 208 ? -4.865 -10.689 -6.386 1.00 98.00 208 PHE A O 1
ATOM 1635 N N . ASN A 1 209 ? -3.133 -9.384 -5.782 1.00 98.50 209 ASN A N 1
ATOM 1636 C CA . ASN A 1 209 ? -2.877 -10.030 -4.502 1.00 98.50 209 ASN A CA 1
ATOM 1637 C C . ASN A 1 209 ? -3.213 -9.084 -3.351 1.00 98.50 209 ASN A C 1
ATOM 1639 O O . ASN A 1 209 ? -3.133 -7.864 -3.505 1.00 98.50 209 ASN A O 1
ATOM 1643 N N . VAL A 1 210 ? -3.513 -9.634 -2.179 1.00 98.69 210 VAL A N 1
ATOM 1644 C CA . VAL A 1 210 ? -3.670 -8.883 -0.927 1.00 98.69 210 VAL A CA 1
ATOM 1645 C C . VAL A 1 210 ? -2.652 -9.309 0.118 1.00 98.69 210 VAL A C 1
ATOM 1647 O O . VAL A 1 210 ? -2.162 -10.438 0.096 1.00 98.69 210 VAL A O 1
ATOM 1650 N N . LEU A 1 211 ? -2.326 -8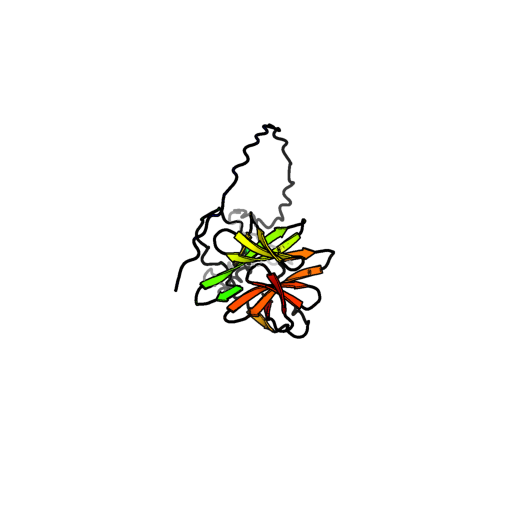.393 1.028 1.00 98.62 211 LEU A N 1
ATOM 1651 C CA . LEU A 1 211 ? -1.320 -8.618 2.062 1.00 98.62 211 LEU A CA 1
ATOM 1652 C C . LEU A 1 211 ? -1.937 -9.230 3.325 1.00 98.62 211 LEU A C 1
ATOM 1654 O O . LEU A 1 211 ? -2.804 -8.620 3.957 1.00 98.62 211 LEU A O 1
ATOM 1658 N N . VAL A 1 212 ? -1.455 -10.402 3.728 1.00 97.69 212 VAL A N 1
ATOM 1659 C CA . VAL A 1 212 ? -1.991 -11.203 4.840 1.00 97.69 212 VAL A CA 1
ATOM 1660 C C . VAL A 1 212 ? -0.932 -11.425 5.928 1.00 97.69 212 VAL A C 1
ATOM 1662 O O . VAL A 1 212 ? 0.261 -11.539 5.635 1.00 97.69 212 VAL A O 1
ATOM 1665 N N . LYS A 1 213 ? -1.387 -11.474 7.189 1.00 92.25 213 LYS A N 1
ATOM 1666 C CA . LYS A 1 213 ? -0.595 -11.771 8.399 1.00 92.25 213 LYS A CA 1
ATOM 1667 C C . LYS A 1 213 ? -0.642 -13.241 8.811 1.00 92.25 213 LYS A C 1
ATOM 1669 O O . LYS A 1 213 ? -1.775 -13.751 8.981 1.00 92.25 213 LYS A O 1
#

Sequence (213 aa):
MHHINKLALAIFSLFALNTSFADNGYSSSQAQDSTAVGYYSRGSSNQSATVNGQQQTFSAMNSNYAPPHVTQRHPVYIKWATLPTHSPIPPQAVVGGEEANYPYYICRALYRNVFHPGKLVGAQCNITYGGNEISVTPFQVLLSRNTLHWVDASHGYIPPRTLFAGVENGQRLYICQGVREFGMYPGKVINQRCYIGWNGKEFALTQFNVLVK

Secondary structure (DSSP, 8-state):
---PPP-------------------------------------------EETTEE---PPPPTT-PPP---------EEEEEPPTTPPPPTTBPEEEEETTEEEEEEEEEETTEEEEEEEETTEEEEEETTEEEEESSEEEEEESS--EEEE-TTS---TTB-EEEEETTEEEEEEEEEETTEEEEEEEETTEEEEEETTEEEEESS-EEEE-

pLDDT: mean 76.67, std 27.05, range [26.41, 98.81]

Radius of gyration: 27.61 Å; chains: 1; bounding box: 36×72×99 Å